Protein 2OVS (pdb70)

Structure (mmCIF, N/CA/C/O backbone):
data_2OVS
#
_entry.id   2OVS
#
_cell.length_a   43.835
_cell.length_b   66.092
_cell.length_c   83.577
_cell.angle_alpha   90.00
_cell.angle_beta   90.00
_cell.angle_gamma   90.00
#
_symmetry.space_group_name_H-M   'P 21 21 21'
#
loop_
_entity.id
_entity.type
_entity.pdbx_description
1 polymer L0044
2 non-polymer 'TETRAETHYLENE GLYCOL'
3 water water
#
loop_
_atom_site.group_PDB
_atom_site.id
_atom_site.type_symbol
_atom_site.label_atom_id
_atom_site.label_alt_id
_atom_site.label_comp_id
_atom_site.label_asym_id
_atom_site.label_entity_id
_atom_site.label_seq_id
_atom_site.pdbx_PDB_ins_code
_atom_site.Cartn_x
_atom_site.Cartn_y
_atom_site.Cartn_z
_atom_site.occupancy
_atom_site.B_iso_or_equiv
_atom_site.auth_seq_id
_atom_site.auth_comp_id
_atom_site.auth_asym_id
_atom_site.auth_atom_id
_atom_site.pdbx_PDB_model_num
ATOM 1 N N . GLY A 1 1 ? 17.883 38.636 11.540 1.00 37.03 -6 GLY A N 1
ATOM 2 C CA . GLY A 1 1 ? 16.927 37.492 11.407 1.00 37.09 -6 GLY A CA 1
ATOM 3 C C . GLY A 1 1 ? 17.289 36.227 12.162 1.00 35.91 -6 GLY A C 1
ATOM 4 O O . GLY A 1 1 ? 18.386 36.071 12.692 1.00 38.68 -6 GLY A O 1
ATOM 5 N N . LEU A 1 2 ? 16.346 35.305 12.236 1.00 32.26 -5 LEU A N 1
ATOM 6 C CA . LEU A 1 2 ? 16.601 34.037 12.919 1.00 31.48 -5 LEU A CA 1
ATOM 7 C C . LEU A 1 2 ? 17.051 33.027 11.865 1.00 30.09 -5 LEU A C 1
ATOM 8 O O . LEU A 1 2 ? 16.721 33.157 10.691 1.00 29.41 -5 LEU A O 1
ATOM 13 N N . VAL A 1 3 ? 17.825 32.039 12.279 1.00 31.29 -4 VAL A N 1
ATOM 14 C CA . VAL A 1 3 ? 18.293 31.018 11.351 1.00 31.29 -4 VAL A CA 1
ATOM 15 C C . VAL A 1 3 ? 18.414 29.723 12.122 1.00 31.07 -4 VAL A C 1
ATOM 16 O O . VAL A 1 3 ? 18.786 29.723 13.288 1.00 32.17 -4 VAL A O 1
ATOM 20 N N . PRO A 1 4 ? 18.122 28.594 11.469 1.00 30.18 -3 PRO A N 1
ATOM 21 C CA . PRO A 1 4 ? 18.219 27.305 12.168 1.00 31.24 -3 PRO A CA 1
ATOM 22 C C . PRO A 1 4 ? 19.646 27.110 12.667 1.00 33.24 -3 PRO A C 1
ATOM 23 O O . PRO A 1 4 ? 20.594 27.256 11.904 1.00 33.71 -3 PRO A O 1
ATOM 27 N N . ARG A 1 5 ? 19.798 26.819 13.953 1.00 38.82 -2 ARG A N 1
ATOM 28 C CA . ARG A 1 5 ? 21.114 26.576 14.549 1.00 41.69 -2 ARG A CA 1
ATOM 29 C C . ARG A 1 5 ? 20.901 25.631 15.719 1.00 42.21 -2 ARG A C 1
ATOM 30 O O . ARG A 1 5 ? 19.795 25.544 16.256 1.00 42.96 -2 ARG A O 1
ATOM 38 N N . GLY A 1 6 ? 21.956 24.920 16.105 1.00 38.05 -1 GLY A N 1
ATOM 39 C CA . GLY A 1 6 ? 21.856 24.013 17.228 1.00 38.46 -1 GLY A CA 1
ATOM 40 C C . GLY A 1 6 ? 21.710 24.776 18.542 1.00 39.31 -1 GLY A C 1
ATOM 41 O O . GLY A 1 6 ? 22.396 25.757 18.776 1.00 36.17 -1 GLY A O 1
ATOM 42 N N . SER A 1 7 ? 20.813 24.310 19.404 1.00 43.08 0 SER A N 1
ATOM 43 C CA . SER A 1 7 ? 20.573 24.956 20.691 1.00 47.53 0 SER A CA 1
ATOM 44 C C . SER A 1 7 ? 21.862 25.168 21.473 1.00 49.72 0 SER A C 1
ATOM 45 O O . SER A 1 7 ? 22.064 26.207 22.096 1.00 49.82 0 SER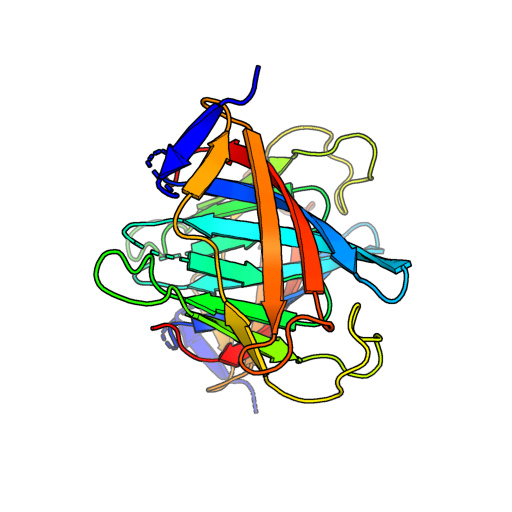 A O 1
ATOM 56 N N . ILE A 1 9 ? 24.488 26.125 20.704 1.00 64.27 2 ILE A N 1
ATOM 57 C CA . ILE A 1 9 ? 25.232 27.299 20.263 1.00 63.71 2 ILE A CA 1
ATOM 58 C C . ILE A 1 9 ? 24.815 28.550 21.050 1.00 62.08 2 ILE A C 1
ATOM 59 O O . ILE A 1 9 ? 25.447 29.602 20.929 1.00 62.57 2 ILE A O 1
ATOM 72 N N . LYS A 1 11 ? 24.439 31.376 23.772 1.00 45.49 4 LYS A N 1
ATOM 73 C CA . LYS A 1 11 ? 25.407 31.965 24.691 1.00 39.99 4 LYS A CA 1
ATOM 74 C C . LYS A 1 11 ? 24.952 31.606 26.097 1.00 37.68 4 LYS A C 1
ATOM 75 O O . LYS A 1 11 ? 23.756 31.405 26.336 1.00 36.49 4 LYS A O 1
ATOM 81 N N . ASP A 1 12 ? 25.904 31.527 27.022 1.00 34.41 5 ASP A N 1
ATOM 82 C CA . ASP A 1 12 ? 25.616 31.243 28.424 1.00 32.06 5 ASP A CA 1
ATOM 83 C C . ASP A 1 12 ? 24.991 32.502 29.047 1.00 30.02 5 ASP A C 1
ATOM 84 O O . ASP A 1 12 ? 25.344 33.614 28.684 1.00 28.29 5 ASP A O 1
ATOM 89 N N . GLY A 1 13 ? 24.101 32.340 30.013 1.00 26.79 6 GLY A N 1
ATOM 90 C CA . GLY A 1 13 ? 23.508 33.535 30.592 1.00 26.97 6 GLY A CA 1
ATOM 91 C C . GLY A 1 13 ? 22.069 33.377 31.043 1.00 24.41 6 GLY A C 1
ATOM 92 O O . GLY A 1 13 ? 21.559 32.266 31.148 1.00 22.49 6 GLY A O 1
ATOM 93 N N . ILE A 1 14 ? 21.417 34.500 31.327 1.00 25.95 7 ILE A N 1
ATOM 94 C CA . ILE A 1 14 ? 20.048 34.450 31.803 1.00 23.88 7 ILE A CA 1
ATOM 95 C C . ILE A 1 14 ? 19.179 34.964 30.675 1.00 22.91 7 ILE A C 1
ATOM 96 O O . ILE A 1 14 ? 19.531 35.936 29.998 1.00 22.84 7 ILE A O 1
ATOM 101 N N . TYR A 1 15 ? 18.059 34.281 30.456 1.00 19.14 8 TYR A N 1
ATOM 102 C CA . TYR A 1 15 ? 17.124 34.652 29.396 1.00 20.32 8 TYR A CA 1
ATOM 103 C C . TYR A 1 15 ? 15.737 34.835 29.976 1.00 18.54 8 TYR A C 1
ATOM 104 O O . TYR A 1 15 ? 15.386 34.220 30.977 1.00 18.39 8 TYR A O 1
ATOM 113 N N . SER A 1 16 ? 14.972 35.680 29.301 1.00 19.26 9 SER A N 1
ATOM 114 C CA . SER A 1 16 ? 13.591 35.981 29.622 1.00 22.82 9 SER A CA 1
ATOM 115 C C . SER A 1 16 ? 12.825 35.067 28.650 1.00 20.84 9 SER A C 1
ATOM 116 O O . SER A 1 16 ? 13.206 34.940 27.496 1.00 21.09 9 SER A O 1
ATOM 119 N N . ILE A 1 17 ? 11.737 34.455 29.088 1.00 21.65 10 ILE A N 1
ATOM 120 C CA . ILE A 1 17 ? 11.044 33.585 28.179 1.00 22.99 10 ILE A CA 1
ATOM 121 C C . ILE A 1 17 ? 9.533 33.805 28.193 1.00 22.61 10 ILE A C 1
ATOM 122 O O . ILE A 1 17 ? 8.965 34.158 29.216 1.00 20.42 10 ILE A O 1
ATOM 127 N N . ILE A 1 18 ? 8.915 33.651 27.026 1.00 23.11 11 ILE A N 1
ATOM 128 C CA . ILE A 1 18 ? 7.469 33.776 26.860 1.00 25.46 11 ILE A CA 1
ATOM 129 C C . ILE A 1 18 ? 6.999 32.537 26.078 1.00 24.43 11 ILE A C 1
ATOM 130 O O . ILE A 1 18 ? 7.635 32.140 25.111 1.00 22.04 11 ILE A O 1
ATOM 135 N N . PHE A 1 19 ? 5.883 31.936 26.472 1.00 25.00 12 PHE A N 1
ATOM 136 C CA . PHE A 1 19 ? 5.437 30.728 25.774 1.00 26.00 12 PHE A CA 1
ATOM 137 C C . PHE A 1 19 ? 3.916 30.590 25.706 1.00 27.56 12 PHE A C 1
ATOM 138 O O . PHE A 1 19 ? 3.211 31.127 26.539 1.00 28.60 12 PHE A O 1
ATOM 146 N N . ILE A 1 20 ? 3.427 29.871 24.700 1.00 30.57 13 ILE A N 1
ATOM 147 C CA . ILE A 1 20 ? 1.996 29.642 24.542 1.00 29.41 13 ILE A CA 1
ATOM 148 C C . ILE A 1 20 ? 1.776 28.172 24.184 1.00 31.04 13 ILE A C 1
ATOM 149 O O . ILE A 1 20 ? 2.528 27.589 23.387 1.00 29.70 13 ILE A O 1
ATOM 154 N N . SER A 1 21 ? 0.746 27.574 24.785 1.00 26.54 14 SER A N 1
ATOM 155 C CA . SER A 1 21 ? 0.458 26.156 24.582 1.00 29.11 14 SER A CA 1
ATOM 156 C C . SER A 1 21 ? -0.592 25.875 23.516 1.00 29.71 14 SER A C 1
ATOM 157 O O . SER A 1 21 ? -1.232 26.789 23.000 1.00 27.97 14 SER A O 1
ATOM 160 N N . ASN A 1 22 ? -0.771 24.596 23.209 1.00 42.37 15 ASN A N 1
ATOM 161 C CA . ASN A 1 22 ? -1.787 24.177 22.249 1.00 46.86 15 ASN A CA 1
ATOM 162 C C . ASN A 1 22 ? -3.160 24.549 22.838 1.00 48.14 15 ASN A C 1
ATOM 163 O O . ASN A 1 22 ? -4.113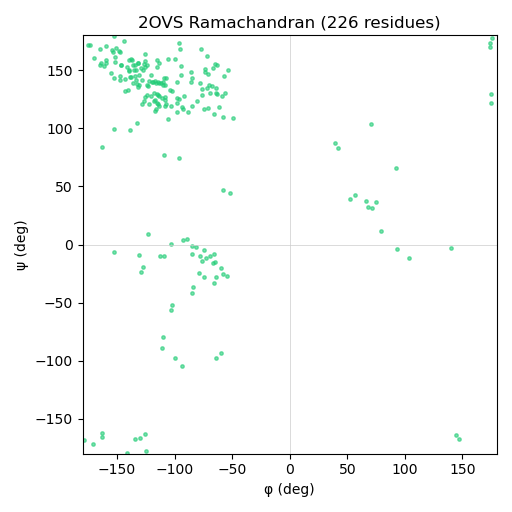 24.775 22.103 1.00 49.65 15 ASN A O 1
ATOM 168 N N . GLU A 1 23 ? -3.249 24.599 24.169 1.00 41.60 16 GLU A N 1
ATOM 169 C CA . GLU A 1 23 ? -4.492 24.971 24.851 1.00 43.49 16 GLU A CA 1
ATOM 170 C C . GLU A 1 23 ? -4.720 26.482 24.730 1.00 42.87 16 GLU A C 1
ATOM 171 O O . GLU A 1 23 ? -5.744 27.003 25.159 1.00 42.21 16 GLU A O 1
ATOM 177 N N . ASP A 1 24 ? -3.751 27.179 24.142 1.00 45.13 17 ASP A N 1
ATOM 178 C CA . ASP A 1 24 ? -3.839 28.626 23.932 1.00 45.80 17 ASP A CA 1
ATOM 179 C C . ASP A 1 24 ? -3.707 29.438 25.216 1.00 44.77 17 ASP A C 1
ATOM 180 O O . ASP A 1 24 ? -4.304 30.506 25.359 1.00 45.29 17 ASP A O 1
ATOM 185 N N . SER A 1 25 ? -2.929 28.913 26.156 1.00 42.19 18 SER A N 1
ATOM 186 C CA . SER A 1 25 ? -2.675 29.592 27.423 1.00 41.16 18 SER A CA 1
ATOM 187 C C . SER A 1 25 ? -1.236 30.074 27.347 1.00 39.18 18 SER A C 1
ATOM 188 O O . SER A 1 25 ? -0.380 29.379 26.798 1.00 36.38 18 SER A O 1
ATOM 191 N N . CYS A 1 26 ? -0.966 31.251 27.900 1.00 41.09 19 CYS A N 1
ATOM 192 C CA . CYS A 1 26 ? 0.387 31.792 27.856 1.00 40.23 19 CYS A CA 1
ATOM 193 C C . CYS A 1 26 ? 1.020 31.913 29.228 1.00 37.34 19 CYS A C 1
ATOM 194 O O . CYS A 1 26 ? 0.334 31.947 30.254 1.00 37.87 19 CYS A O 1
ATOM 197 N N . GLY A 1 27 ? 2.344 31.977 29.231 1.00 31.00 20 GLY A N 1
ATOM 198 C CA . GLY A 1 27 ? 3.079 32.123 30.470 1.00 27.75 20 GLY A CA 1
ATOM 199 C C . GLY A 1 27 ? 4.409 32.799 30.162 1.00 25.87 20 GLY A C 1
ATOM 200 O O . GLY A 1 27 ? 4.806 32.933 28.981 1.00 22.51 20 GLY A O 1
ATOM 201 N N . GLU A 1 28 ? 5.066 33.272 31.211 1.00 24.20 21 GLU A N 1
ATOM 202 C CA . GLU A 1 28 ? 6.375 33.884 31.043 1.00 26.88 21 GLU A CA 1
ATOM 203 C C . GLU A 1 28 ? 7.280 33.360 32.138 1.00 25.54 21 GLU A C 1
ATOM 204 O O . GLU A 1 28 ? 6.812 32.938 33.199 1.00 26.51 21 GLU A O 1
ATOM 210 N N . GLY A 1 29 ? 8.579 33.369 31.881 1.00 26.45 22 GLY A N 1
ATOM 211 C CA . GLY A 1 29 ? 9.491 32.892 32.895 1.00 23.58 22 GLY A CA 1
ATOM 212 C C . GLY A 1 29 ? 10.909 33.347 32.609 1.00 23.00 22 GLY A C 1
ATOM 213 O O . GLY A 1 29 ? 11.167 34.256 31.814 1.00 20.29 22 GLY A O 1
ATOM 214 N N . ILE A 1 30 ? 11.829 32.656 33.263 1.00 23.11 23 ILE A N 1
ATOM 215 C CA . ILE A 1 30 ? 13.251 32.912 33.152 1.00 25.82 23 ILE A CA 1
ATOM 216 C C . ILE A 1 30 ? 13.949 31.587 32.846 1.00 23.96 23 ILE A C 1
ATOM 217 O O . ILE A 1 30 ? 13.472 30.517 33.224 1.00 24.88 23 ILE A O 1
ATOM 222 N N . LEU A 1 31 ? 15.077 31.674 32.170 1.00 19.68 24 LEU A N 1
ATOM 223 C CA . LEU A 1 31 ? 15.834 30.505 31.797 1.00 22.44 24 LEU A CA 1
ATOM 224 C C . LEU A 1 31 ? 17.312 30.807 31.961 1.00 25.17 24 LEU A C 1
ATOM 225 O O . LEU A 1 31 ? 17.790 31.863 31.519 1.00 23.41 24 LEU A O 1
ATOM 230 N N . ILE A 1 32 ? 18.030 29.885 32.595 1.00 28.79 25 ILE A N 1
ATOM 231 C CA . ILE A 1 32 ? 19.453 30.062 32.787 1.00 30.55 25 ILE A CA 1
ATOM 232 C C . ILE A 1 32 ? 20.249 28.973 32.071 1.00 30.16 25 ILE A C 1
ATOM 233 O O . ILE A 1 32 ? 20.013 27.795 32.275 1.00 31.36 25 ILE A O 1
ATOM 238 N N . LYS A 1 33 ? 21.173 29.365 31.203 1.00 29.39 26 LYS A N 1
ATOM 239 C CA . LYS A 1 33 ? 22.014 28.364 30.554 1.00 29.64 26 LYS A CA 1
ATOM 240 C C . LYS A 1 33 ? 23.441 28.506 31.070 1.00 31.54 26 LYS A C 1
ATOM 241 O O . LYS A 1 33 ? 23.997 29.604 31.009 1.00 31.76 26 LYS A O 1
ATOM 247 N N . ASN A 1 34 ? 24.034 27.418 31.572 1.00 36.18 27 ASN A N 1
ATOM 248 C CA . ASN A 1 34 ? 25.427 27.489 32.050 1.00 40.15 27 ASN A CA 1
ATOM 249 C C . ASN A 1 34 ? 26.346 26.710 31.103 1.00 43.04 27 ASN A C 1
ATOM 250 O O . ASN A 1 34 ? 27.035 27.290 30.269 1.00 45.33 27 ASN A O 1
ATOM 255 N N . GLY A 1 35 ? 26.385 25.397 31.221 1.00 42.58 28 GLY A N 1
ATOM 256 C CA . GLY A 1 35 ? 27.214 24.668 30.270 1.00 45.47 28 GLY A CA 1
ATOM 257 C C . GLY A 1 35 ? 26.210 24.176 29.254 1.00 46.16 28 GLY A C 1
ATOM 258 O O . GLY A 1 35 ? 25.790 24.914 28.360 1.00 46.68 28 GLY A O 1
ATOM 259 N N . ASN A 1 36 ? 25.809 22.925 29.421 1.00 43.17 29 ASN A N 1
ATOM 260 C CA . ASN A 1 36 ? 24.791 22.314 28.588 1.00 45.57 29 ASN A CA 1
ATOM 261 C C . ASN A 1 36 ? 23.630 22.203 29.556 1.00 45.06 29 ASN A C 1
ATOM 262 O O . ASN A 1 36 ? 22.605 21.592 29.269 1.00 44.74 29 ASN A O 1
ATOM 275 N N . ILE A 1 38 ? 20.515 23.481 31.737 1.00 39.02 31 ILE A N 1
ATOM 276 C CA . ILE A 1 38 ? 19.423 24.428 31.628 1.00 38.13 31 ILE A CA 1
ATOM 277 C C . ILE A 1 38 ? 18.476 24.337 32.827 1.00 36.13 31 ILE A C 1
ATOM 278 O O . ILE A 1 38 ? 17.923 23.284 33.139 1.00 35.31 31 ILE A O 1
ATOM 283 N N . THR A 1 39 ? 18.331 25.460 33.522 1.00 33.77 32 THR A N 1
ATOM 284 C CA . THR A 1 39 ? 17.457 25.532 34.684 1.00 31.99 32 THR A CA 1
ATOM 285 C C . THR A 1 39 ? 16.580 26.751 34.517 1.00 30.29 32 THR A C 1
ATOM 286 O O . THR A 1 39 ? 17.021 27.749 33.978 1.00 33.22 32 THR A O 1
ATOM 290 N N . GLY A 1 40 ? 15.340 26.689 34.983 1.00 32.69 33 GLY A N 1
ATOM 291 C CA . GLY A 1 40 ? 14.495 27.858 34.868 1.00 29.74 33 GLY A CA 1
ATOM 292 C C . GLY A 1 40 ? 13.195 27.720 35.620 1.00 27.85 33 GLY A C 1
ATOM 293 O O . GLY A 1 40 ? 13.018 26.790 36.378 1.00 26.69 33 GLY A O 1
ATOM 294 N N . GLY A 1 41 ? 12.293 28.678 35.425 1.00 26.03 34 GLY A N 1
ATOM 295 C CA . GLY A 1 41 ? 11.011 28.590 36.074 1.00 26.25 34 GLY A CA 1
ATOM 296 C C . GLY A 1 41 ? 10.125 29.793 35.888 1.00 26.65 34 GLY A C 1
ATOM 297 O O . GLY A 1 41 ? 10.556 30.825 35.373 1.00 26.03 34 GLY A O 1
ATOM 298 N N . ASP A 1 42 ? 8.873 29.646 36.301 1.00 26.29 35 ASP A N 1
ATOM 299 C CA . ASP A 1 42 ? 7.910 30.730 36.251 1.00 26.84 35 ASP A CA 1
ATOM 300 C C . ASP A 1 42 ? 7.196 30.732 37.610 1.00 28.66 35 ASP A C 1
ATOM 301 O O . ASP A 1 42 ? 7.653 30.067 38.547 1.00 27.70 35 ASP A O 1
ATOM 306 N N . ILE A 1 43 ? 6.094 31.463 37.754 1.00 30.40 36 ILE A N 1
ATOM 307 C CA . ILE A 1 43 ? 5.440 31.481 39.063 1.00 33.02 36 ILE A CA 1
ATOM 308 C C . ILE A 1 43 ? 4.846 30.135 39.518 1.00 32.32 36 ILE A C 1
ATOM 309 O O . ILE A 1 43 ? 4.436 30.005 40.673 1.00 31.68 36 ILE A O 1
ATOM 314 N N . ALA A 1 44 ? 4.819 29.123 38.651 1.00 34.82 37 ALA A N 1
ATOM 315 C CA . ALA A 1 44 ? 4.230 27.843 39.079 1.00 33.38 37 ALA A CA 1
ATOM 316 C C . ALA A 1 44 ? 5.061 26.582 38.859 1.00 33.04 37 ALA A C 1
ATOM 317 O O . ALA A 1 44 ? 4.861 25.575 39.543 1.00 32.93 37 ALA A O 1
ATOM 319 N N . SER A 1 45 ? 5.988 26.619 37.908 1.00 31.66 38 SER A N 1
ATOM 320 C CA . SER A 1 45 ? 6.814 25.452 37.642 1.00 31.32 38 SER A CA 1
ATOM 321 C C . SER A 1 45 ? 8.254 25.855 37.434 1.00 31.82 38 SER A C 1
ATOM 322 O O . SER A 1 45 ? 8.552 27.010 37.122 1.00 30.77 38 SER A O 1
ATOM 325 N N . VAL A 1 46 ? 9.144 24.891 37.621 1.00 28.77 39 VAL A N 1
ATOM 326 C CA . VAL A 1 46 ? 10.553 25.091 37.386 1.00 28.60 39 VAL A CA 1
ATOM 327 C C . VAL A 1 46 ? 10.923 24.019 36.383 1.00 28.20 39 VAL A C 1
ATOM 328 O O . VAL A 1 46 ? 10.235 22.991 36.282 1.00 27.56 39 VAL A O 1
ATOM 332 N N . TYR A 1 47 ? 11.974 24.263 35.610 1.00 31.55 40 TYR A N 1
ATOM 333 C CA . TYR A 1 47 ? 12.389 23.312 34.592 1.00 31.98 40 TYR A CA 1
ATOM 334 C C . TYR A 1 47 ? 13.874 23.093 34.650 1.00 33.24 40 TYR A C 1
ATOM 335 O O . TYR A 1 47 ? 14.623 23.999 35.002 1.00 34.02 40 TYR A O 1
ATOM 344 N N . GLN A 1 48 ? 14.295 21.892 34.268 1.00 29.53 41 GLN A N 1
ATOM 345 C CA . GLN A 1 48 ? 15.709 21.543 34.248 1.00 32.75 41 GLN A CA 1
ATOM 346 C C . GLN A 1 48 ? 15.994 20.483 33.212 1.00 32.49 41 GLN A C 1
ATOM 347 O O . GLN A 1 48 ? 15.197 19.568 33.042 1.00 34.43 41 GLN A O 1
ATOM 353 N N . GLY A 1 49 ? 17.148 20.593 32.564 1.00 37.72 42 GLY A N 1
ATOM 354 C CA . GLY A 1 49 ? 17.539 19.622 31.559 1.00 39.15 42 GLY A CA 1
ATOM 355 C C . GLY A 1 49 ? 18.951 19.876 31.078 1.00 40.99 42 GLY A C 1
ATOM 356 O O . GLY A 1 49 ? 19.559 20.891 31.432 1.00 41.14 42 GLY A O 1
ATOM 357 N N . VAL A 1 50 ? 19.487 18.959 30.276 1.00 40.03 43 VAL A N 1
ATOM 358 C CA . VAL A 1 50 ? 20.839 19.123 29.758 1.00 41.86 43 VAL A CA 1
ATOM 359 C C . VAL A 1 50 ? 20.859 19.032 28.254 1.00 44.78 43 VAL A C 1
ATOM 360 O O . VAL A 1 50 ? 20.338 18.075 27.675 1.00 44.40 43 VAL A O 1
ATOM 364 N N . LEU A 1 51 ? 21.444 20.047 27.624 1.00 52.80 44 LEU A N 1
ATOM 365 C CA . LEU A 1 51 ? 21.556 20.085 26.177 1.00 57.52 44 LEU A CA 1
ATOM 366 C C . LEU A 1 51 ? 22.116 18.742 25.717 1.00 60.87 44 LEU A C 1
ATOM 367 O O . LEU A 1 51 ? 23.286 18.430 25.937 1.00 61.34 44 LEU A O 1
ATOM 372 N N . SER A 1 52 ? 21.246 17.957 25.086 1.00 70.99 45 SER A N 1
ATOM 373 C CA . SER A 1 52 ? 21.596 16.630 24.615 1.00 74.52 45 SER A CA 1
ATOM 374 C C . SER A 1 52 ? 22.721 16.475 23.616 1.00 76.83 45 SER A C 1
ATOM 375 O O . SER A 1 52 ? 23.885 16.378 24.002 1.00 77.36 45 SER A O 1
ATOM 376 N N . GLU A 1 53 ? 22.369 16.453 22.333 1.00 78.66 46 GLU A N 1
ATOM 377 C CA . GLU A 1 53 ? 23.344 16.257 21.265 1.00 81.12 46 GLU A CA 1
ATOM 378 C C . GLU A 1 53 ? 23.763 14.792 21.389 1.00 81.68 46 GLU A C 1
ATOM 379 O O . GLU A 1 53 ? 24.533 14.427 22.282 1.00 81.86 46 GLU A O 1
ATOM 385 N N . ASP A 1 54 ? 23.245 13.952 20.499 1.00 88.29 47 ASP A N 1
ATOM 386 C CA . ASP A 1 54 ? 23.551 12.536 20.573 1.00 88.27 47 ASP A CA 1
ATOM 387 C C . ASP A 1 54 ? 22.451 11.879 21.390 1.00 88.20 47 ASP A C 1
ATOM 388 O O . ASP A 1 54 ? 22.421 10.657 21.567 1.00 88.46 47 ASP A O 1
ATOM 389 N N . GLU A 1 55 ? 21.546 12.716 21.895 1.00 67.38 48 GLU A N 1
ATOM 390 C CA . GLU A 1 55 ? 20.407 12.274 22.690 1.00 65.85 48 GLU A CA 1
ATOM 391 C C . GLU A 1 55 ? 19.245 13.250 22.529 1.00 64.50 48 GLU A C 1
ATOM 392 O O . GLU A 1 55 ? 19.424 14.394 22.105 1.00 64.76 48 GLU A O 1
ATOM 398 N N . ASP A 1 56 ? 18.053 12.785 22.881 1.00 62.97 49 ASP A N 1
ATOM 399 C CA . ASP A 1 56 ? 16.860 13.610 22.836 1.00 60.86 49 ASP A CA 1
ATOM 400 C C . ASP A 1 56 ? 16.976 14.558 24.031 1.00 57.90 49 ASP A C 1
ATOM 401 O O . ASP A 1 56 ? 17.002 14.106 25.177 1.00 57.88 49 ASP A O 1
ATOM 406 N N . ILE A 1 57 ? 17.061 15.861 23.773 1.00 55.00 50 ILE A N 1
ATOM 407 C CA . ILE A 1 57 ? 17.158 16.837 24.858 1.00 50.11 50 ILE A CA 1
ATOM 408 C C . ILE A 1 57 ? 15.856 16.800 25.641 1.00 46.89 50 ILE A C 1
ATOM 409 O O . ILE A 1 57 ? 14.803 17.183 25.131 1.00 46.48 50 ILE A O 1
ATOM 414 N N . ILE A 1 58 ? 15.934 16.323 26.879 1.00 42.81 51 ILE A N 1
ATOM 415 C CA . ILE A 1 58 ? 14.762 16.212 27.743 1.00 39.42 51 ILE A CA 1
ATOM 416 C C . ILE A 1 58 ? 14.749 17.316 28.800 1.00 37.41 51 ILE A C 1
ATOM 417 O O . ILE A 1 58 ? 15.752 17.571 29.452 1.00 37.65 51 ILE A O 1
ATOM 422 N N . LEU A 1 59 ? 13.601 17.959 28.968 1.00 35.99 52 LEU A N 1
ATOM 423 C CA . LEU A 1 59 ? 13.467 19.045 29.942 1.00 34.93 52 LEU A CA 1
ATOM 424 C C . LEU A 1 59 ? 12.455 18.574 30.955 1.00 33.10 52 LEU A C 1
ATOM 425 O O . LEU A 1 59 ? 11.283 18.363 30.627 1.00 31.70 52 LEU A O 1
ATOM 430 N N . HIS A 1 60 ? 12.904 18.399 32.188 1.00 36.58 53 HIS A N 1
ATOM 431 C CA . HIS A 1 60 ? 12.016 17.934 33.238 1.00 38.44 53 HIS A CA 1
ATOM 432 C C . HIS A 1 60 ? 11.283 19.120 33.820 1.00 37.36 53 HIS A C 1
ATOM 433 O O . HIS A 1 60 ? 11.896 20.059 34.341 1.00 38.22 53 HIS A O 1
ATOM 440 N N . VAL A 1 61 ? 9.966 19.092 33.713 1.00 34.20 54 VAL A N 1
ATOM 441 C CA . VAL A 1 61 ? 9.161 20.178 34.231 1.00 32.94 54 VAL A CA 1
ATOM 442 C C . VAL A 1 61 ? 8.537 19.771 35.562 1.00 35.14 54 VAL A C 1
ATOM 443 O O . VAL A 1 61 ? 7.977 18.668 35.698 1.00 33.71 54 VAL A O 1
ATOM 447 N N . HIS A 1 62 ? 8.647 20.654 36.551 1.00 36.22 55 HIS A N 1
ATOM 448 C CA . HIS A 1 62 ? 8.082 20.376 37.861 1.00 38.73 55 HIS A CA 1
ATOM 449 C C . HIS A 1 62 ? 7.199 21.502 38.367 1.00 38.14 55 HIS A C 1
ATOM 450 O O . HIS A 1 62 ? 7.628 22.640 38.502 1.00 37.80 55 HIS A O 1
ATOM 457 N N . ARG A 1 63 ? 5.950 21.162 38.627 1.00 38.50 56 ARG A N 1
ATOM 458 C CA . ARG A 1 63 ? 4.966 22.093 39.142 1.00 38.58 56 ARG A CA 1
ATOM 459 C C . ARG A 1 63 ? 5.204 22.289 40.640 1.00 38.75 56 ARG A C 1
ATOM 460 O O . ARG A 1 63 ? 5.480 21.327 41.352 1.00 38.70 56 ARG A O 1
ATOM 468 N N . TYR A 1 64 ? 5.096 23.519 41.127 1.00 36.35 57 TYR A N 1
ATOM 469 C CA . TYR A 1 64 ? 5.292 23.740 42.554 1.00 36.03 57 TYR A CA 1
ATOM 470 C C . TYR A 1 64 ? 4.178 24.578 43.163 1.00 36.27 57 TYR A C 1
ATOM 471 O O . TYR A 1 64 ? 4.094 24.708 44.375 1.00 38.29 57 TYR A O 1
ATOM 480 N N . ASN A 1 65 ? 3.311 25.144 42.332 1.00 39.01 58 ASN A N 1
ATOM 481 C CA . ASN A 1 65 ? 2.182 25.930 42.846 1.00 42.64 58 ASN A CA 1
ATOM 482 C C . ASN A 1 65 ? 0.946 25.579 42.020 1.00 44.27 58 ASN A C 1
ATOM 483 O O . ASN A 1 65 ? 0.761 26.104 40.923 1.00 43.36 58 ASN A O 1
ATOM 488 N N . TYR A 1 66 ? 0.106 24.688 42.554 1.00 56.33 59 TYR A N 1
ATOM 489 C CA . TYR A 1 66 ? -1.098 24.247 41.855 1.00 57.20 59 TYR A CA 1
ATOM 490 C C . TYR A 1 66 ? -2.297 25.176 41.947 1.00 58.07 59 TYR A C 1
ATOM 491 O O . TYR A 1 66 ? -3.344 24.898 41.356 1.00 58.43 59 TYR A O 1
ATOM 500 N N . GLU A 1 67 ? -2.150 26.271 42.688 1.00 44.12 60 GLU A N 1
ATOM 501 C CA . GLU A 1 67 ? -3.216 27.245 42.810 1.00 45.22 60 GLU A CA 1
ATOM 502 C C . GLU A 1 67 ? -3.159 28.046 41.517 1.00 45.42 60 GLU A C 1
ATOM 503 O O . GLU A 1 67 ? -4.047 28.849 41.214 1.00 45.75 60 GLU A O 1
ATOM 509 N N . ILE A 1 68 ? -2.089 27.815 40.761 1.00 47.46 61 ILE A N 1
ATOM 510 C CA . ILE A 1 68 ? -1.882 28.472 39.478 1.00 46.43 61 ILE A CA 1
ATOM 511 C C . ILE A 1 68 ? -1.949 27.389 38.411 1.00 45.29 61 ILE A C 1
ATOM 512 O O . ILE A 1 68 ? -1.268 26.373 38.507 1.00 45.31 61 ILE A O 1
ATOM 517 N N . PRO A 1 69 ? -2.772 27.590 37.376 1.00 40.38 62 PRO A N 1
ATOM 518 C CA . PRO A 1 69 ? -2.880 26.574 36.324 1.00 41.09 62 PRO A CA 1
ATOM 519 C C . PRO A 1 69 ? -1.619 26.326 35.489 1.00 41.13 62 PRO A C 1
ATOM 520 O O . PRO A 1 69 ? -0.739 27.180 35.375 1.00 40.85 62 PRO A O 1
ATOM 524 N N . SER A 1 70 ? -1.528 25.129 34.928 1.00 51.67 63 SER A N 1
ATOM 525 C CA . SER A 1 70 ? -0.414 24.798 34.058 1.00 51.80 63 SER A CA 1
ATOM 526 C C . SER A 1 70 ? -0.828 25.299 32.678 1.00 51.30 63 SER A C 1
ATOM 527 O O . SER A 1 70 ? -1.994 25.179 32.288 1.00 52.48 63 SER A O 1
ATOM 530 N N . VAL A 1 71 ? 0.114 25.882 31.951 1.00 39.69 64 VAL A N 1
ATOM 531 C CA . VAL A 1 71 ? -0.166 26.362 30.608 1.00 38.18 64 VAL A CA 1
ATOM 532 C C . VAL A 1 71 ? -0.660 25.165 29.764 1.00 39.14 64 VAL A C 1
ATOM 533 O O . VAL A 1 71 ? -1.414 25.337 28.799 1.00 38.28 64 VAL A O 1
ATOM 537 N N . LEU A 1 72 ? -0.255 23.954 30.157 1.00 45.57 65 LEU A N 1
ATOM 538 C CA . LEU A 1 72 ? -0.657 22.718 29.472 1.00 48.02 65 LEU A CA 1
ATOM 539 C C . LEU A 1 72 ? -1.742 21.909 30.195 1.00 50.50 65 LEU A C 1
ATOM 540 O O . LEU A 1 72 ? -2.120 20.833 29.724 1.00 51.11 65 LEU A O 1
ATOM 545 N N . ASN A 1 73 ? -2.216 22.399 31.339 1.00 52.64 66 ASN A N 1
ATOM 546 C CA . ASN A 1 73 ? -3.259 21.706 32.101 1.00 55.43 66 ASN A CA 1
ATOM 547 C C . ASN A 1 73 ? -2.943 20.237 32.400 1.00 56.16 66 ASN A C 1
ATOM 548 O O . ASN A 1 73 ? -3.838 19.393 32.353 1.00 56.53 66 ASN A O 1
ATOM 553 N N . ILE A 1 74 ? -1.692 19.924 32.718 1.00 66.42 67 ILE A N 1
ATOM 554 C CA . ILE A 1 74 ? -1.336 18.536 32.990 1.00 67.71 67 ILE A CA 1
ATOM 555 C C . ILE A 1 74 ? -1.587 18.057 34.432 1.00 69.25 67 ILE A C 1
ATOM 556 O O . ILE A 1 74 ? -2.081 16.941 34.638 1.00 71.60 67 ILE A O 1
ATOM 561 N N . GLU A 1 75 ? -1.261 18.888 35.419 1.00 62.86 68 GLU A N 1
ATOM 562 C CA . GLU A 1 75 ? -1.481 18.555 36.833 1.00 61.79 68 GLU A CA 1
ATOM 563 C C . GLU A 1 75 ? -0.526 17.539 37.468 1.00 60.13 68 GLU A C 1
ATOM 564 O O . GLU A 1 75 ? -0.933 16.721 38.298 1.00 61.58 68 GLU A O 1
ATOM 570 N N . GLN A 1 76 ? 0.744 17.599 37.081 1.00 49.01 69 GLN A N 1
ATOM 571 C CA . GLN A 1 76 ? 1.780 16.718 37.624 1.00 46.23 69 GLN A CA 1
ATOM 572 C C . GLN A 1 76 ? 3.091 16.978 36.886 1.00 44.30 69 GLN A C 1
ATOM 573 O O . GLN A 1 76 ? 3.120 17.796 35.971 1.00 43.15 69 GLN A O 1
ATOM 579 N N . ASP A 1 77 ? 4.164 16.291 37.283 1.00 43.09 70 ASP A N 1
ATOM 580 C CA . ASP A 1 77 ? 5.482 16.459 36.659 1.00 43.19 70 ASP A CA 1
ATOM 581 C C . ASP A 1 77 ? 5.628 15.779 35.291 1.00 43.63 70 ASP A C 1
ATOM 582 O O . ASP A 1 77 ? 5.272 14.612 35.126 1.00 44.32 70 ASP A O 1
ATOM 587 N N . TYR A 1 78 ? 6.180 16.496 34.318 1.00 41.27 71 TYR A N 1
ATOM 588 C CA . TYR A 1 78 ? 6.340 15.911 32.992 1.00 40.49 71 TYR A CA 1
ATOM 589 C C . TYR A 1 78 ? 7.624 16.266 32.279 1.00 39.38 71 TYR A C 1
ATOM 590 O O . TYR A 1 78 ? 8.471 17.004 32.785 1.00 39.24 71 TYR A O 1
ATOM 599 N N . GLN A 1 79 ? 7.753 15.732 31.072 1.00 38.47 72 GLN A N 1
ATOM 600 C CA . GLN A 1 79 ? 8.939 15.977 30.270 1.00 38.31 72 GLN A CA 1
ATOM 601 C C . GLN A 1 79 ? 8.600 16.585 28.929 1.00 36.29 72 GLN A C 1
ATOM 602 O O . GLN A 1 79 ? 7.637 16.180 28.262 1.00 34.64 72 GLN A O 1
ATOM 608 N N . LEU A 1 80 ? 9.386 17.587 28.556 1.00 37.21 73 LEU A N 1
ATOM 609 C CA . LEU A 1 80 ? 9.234 18.250 27.268 1.00 35.79 73 LEU A CA 1
ATOM 610 C C . LEU A 1 80 ? 10.453 17.880 26.464 1.00 35.98 73 LEU A C 1
ATOM 611 O O . LEU A 1 80 ? 11.563 17.853 26.988 1.00 35.18 73 LEU A O 1
ATOM 616 N N . VAL A 1 81 ? 10.244 17.598 25.185 1.00 36.79 74 VAL A N 1
ATOM 617 C CA . VAL A 1 81 ? 11.338 17.251 24.294 1.00 37.64 74 VAL A CA 1
ATOM 618 C C . VAL A 1 81 ? 11.784 18.533 23.614 1.00 38.32 74 VAL A C 1
ATOM 619 O O . VAL A 1 81 ? 11.003 19.157 22.902 1.00 39.59 74 VAL A O 1
ATOM 623 N N . ILE A 1 82 ? 13.035 18.921 23.835 1.00 44.59 75 ILE A N 1
ATOM 624 C CA . ILE A 1 82 ? 13.562 20.137 23.229 1.00 45.47 75 ILE A CA 1
ATOM 625 C C . ILE A 1 82 ? 14.229 19.813 21.894 1.00 46.58 75 ILE A C 1
ATOM 626 O O . ILE A 1 82 ? 15.105 18.949 21.818 1.00 47.14 75 ILE A O 1
ATOM 631 N N . PRO A 1 83 ? 13.831 20.526 20.825 1.00 35.67 76 PRO A N 1
ATOM 632 C CA . PRO A 1 83 ? 14.374 20.329 19.476 1.00 36.27 76 PRO A CA 1
ATOM 633 C C . PRO A 1 83 ? 15.895 20.411 19.451 1.00 36.13 76 PRO A C 1
ATOM 634 O O . PRO A 1 83 ? 16.485 21.135 20.231 1.00 33.87 76 PRO A O 1
ATOM 638 N N . LYS A 1 84 ? 16.520 19.688 18.532 1.00 43.73 77 LYS A N 1
ATOM 639 C CA . LYS A 1 84 ? 17.971 19.722 18.411 1.00 45.75 77 LYS A CA 1
ATOM 640 C C . LYS A 1 84 ? 18.374 21.042 17.753 1.00 44.85 77 LYS A C 1
ATOM 641 O O . LYS A 1 84 ? 19.478 21.544 17.958 1.00 43.54 77 LYS A O 1
ATOM 647 N N . LYS A 1 85 ? 17.476 21.592 16.944 1.00 41.92 78 LYS A N 1
ATOM 648 C CA . LYS A 1 85 ? 17.751 22.858 16.290 1.00 42.41 78 LYS A CA 1
ATOM 649 C C . LYS A 1 85 ? 16.633 23.872 16.498 1.00 42.09 78 LYS A C 1
ATOM 650 O O . LYS A 1 85 ? 15.439 23.552 16.498 1.00 41.53 78 LYS A O 1
ATOM 656 N N . VAL A 1 86 ? 17.062 25.107 16.679 1.00 40.25 79 VAL A N 1
ATOM 657 C CA . VAL A 1 86 ? 16.183 26.227 16.951 1.00 38.96 79 VAL A CA 1
ATOM 658 C C . VAL A 1 86 ? 16.417 27.348 15.937 1.00 35.64 79 VAL A C 1
ATOM 659 O O . VAL A 1 86 ? 17.426 27.371 15.232 1.00 36.07 79 VAL A O 1
ATOM 663 N N . LEU A 1 87 ? 15.462 28.262 15.869 1.00 32.07 80 LEU A N 1
ATOM 664 C CA . LEU A 1 87 ? 15.544 29.417 14.986 1.00 29.29 80 LEU A CA 1
ATOM 665 C C . LEU A 1 87 ? 16.172 30.463 15.897 1.00 29.43 80 LEU A C 1
ATOM 666 O O . LEU A 1 87 ? 15.586 30.842 16.908 1.00 28.42 80 LEU A O 1
ATOM 671 N N . SER A 1 88 ? 17.369 30.931 15.563 1.00 28.30 81 SER A N 1
ATOM 672 C CA . SER A 1 88 ? 18.002 31.879 16.463 1.00 28.43 81 SER A CA 1
ATOM 673 C C . SER A 1 88 ? 18.909 32.931 15.857 1.00 29.85 81 SER A C 1
ATOM 674 O O . SER A 1 88 ? 19.290 32.848 14.672 1.00 25.24 81 SER A O 1
ATOM 677 N N . ASN A 1 89 ? 19.200 33.908 16.727 1.00 30.66 82 ASN A N 1
ATOM 678 C CA . ASN A 1 89 ? 20.044 35.115 16.539 1.00 35.52 82 ASN A CA 1
ATOM 679 C C . ASN A 1 89 ? 21.076 35.027 17.655 1.00 33.75 82 ASN A C 1
ATOM 680 O O . ASN A 1 89 ? 21.036 34.119 18.480 1.00 31.82 82 ASN A O 1
ATOM 685 N N . ASP A 1 90 ? 21.940 36.035 17.731 1.00 38.33 83 ASP A N 1
ATOM 686 C CA . ASP A 1 90 ? 22.915 36.074 18.808 1.00 39.34 83 ASP A CA 1
ATOM 687 C C . ASP A 1 90 ? 22.150 36.258 20.134 1.00 37.13 83 ASP A C 1
ATOM 688 O O . ASP A 1 90 ? 22.543 35.723 21.156 1.00 38.26 83 ASP A O 1
ATOM 693 N N . ASN A 1 91 ? 21.037 36.979 20.118 1.00 29.01 84 ASN A N 1
ATOM 694 C CA . ASN A 1 91 ? 20.311 37.206 21.369 1.00 29.47 84 ASN A CA 1
ATOM 695 C C . ASN A 1 91 ? 18.837 36.784 21.443 1.00 28.62 84 ASN A C 1
ATOM 696 O O . ASN A 1 91 ? 18.158 37.097 22.428 1.00 25.40 84 ASN A O 1
ATOM 701 N N . ASN A 1 92 ? 18.346 36.072 20.438 1.00 28.56 85 ASN A N 1
ATOM 702 C CA . ASN A 1 92 ? 16.939 35.695 20.397 1.00 29.40 85 ASN A CA 1
ATOM 703 C C . ASN A 1 92 ? 16.762 34.296 19.859 1.00 29.26 85 ASN A C 1
ATOM 704 O O . ASN A 1 92 ? 17.585 33.823 19.079 1.00 28.76 85 ASN A O 1
ATOM 709 N N . LEU A 1 93 ? 15.683 33.626 20.266 1.00 25.94 86 LEU A N 1
ATOM 710 C CA . LEU A 1 93 ? 15.436 32.308 19.724 1.00 23.78 86 LEU A CA 1
ATOM 711 C C . LEU A 1 93 ? 14.010 31.830 19.977 1.00 20.53 86 LEU A C 1
ATOM 712 O O . LEU A 1 93 ? 13.369 32.295 20.889 1.00 19.86 86 LEU A O 1
ATOM 717 N N . THR A 1 94 ? 13.519 30.937 19.116 1.00 23.47 87 THR A N 1
ATOM 718 C CA . THR A 1 94 ? 12.191 30.364 19.283 1.00 23.13 87 THR A CA 1
ATOM 719 C C . THR A 1 94 ? 12.324 28.863 19.057 1.00 23.34 87 THR A C 1
ATOM 720 O O . THR A 1 94 ? 13.234 28.398 18.396 1.00 25.09 87 THR A O 1
ATOM 724 N N . LEU A 1 95 ? 11.418 28.113 19.643 1.00 24.89 88 LEU A N 1
ATOM 725 C CA . LEU A 1 95 ? 11.398 26.677 19.489 1.00 26.13 88 LEU A CA 1
ATOM 726 C C . LEU A 1 95 ? 10.006 26.143 19.829 1.00 25.77 88 LEU A C 1
ATOM 727 O O . LEU A 1 95 ? 9.223 26.786 20.532 1.00 26.32 88 LEU A O 1
ATOM 732 N N . HIS A 1 96 ? 9.713 24.977 19.285 1.00 22.10 89 HIS A N 1
ATOM 733 C CA . HIS A 1 96 ? 8.442 24.298 19.491 1.00 23.36 89 HIS A CA 1
ATOM 734 C C . HIS A 1 96 ? 8.833 23.046 20.277 1.00 24.03 89 HIS A C 1
ATOM 735 O O . HIS A 1 96 ? 9.650 22.266 19.826 1.00 24.7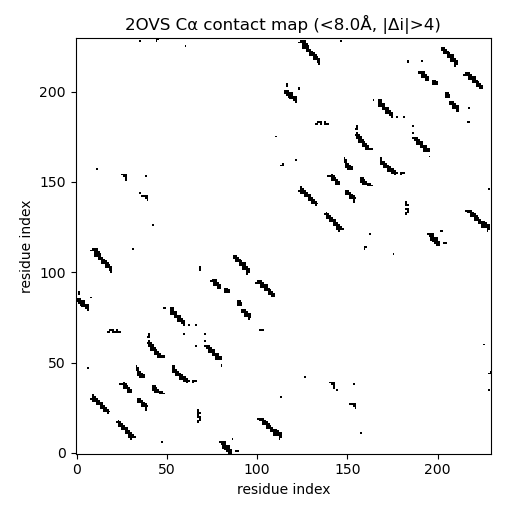1 89 HIS A O 1
ATOM 742 N N . CYS A 1 97 ? 8.300 22.905 21.485 1.00 25.09 90 CYS A N 1
ATOM 743 C CA . CYS A 1 97 ? 8.610 21.757 22.342 1.00 27.67 90 CYS A CA 1
ATOM 744 C C . CYS A 1 97 ? 7.298 20.994 22.562 1.00 27.28 90 CYS A C 1
ATOM 745 O O . CYS A 1 97 ? 6.251 21.609 22.682 1.00 29.85 90 CYS A O 1
ATOM 748 N N . HIS A 1 98 ? 7.340 19.673 22.572 1.00 32.42 91 HIS A N 1
ATOM 749 C CA . HIS A 1 98 ? 6.107 18.913 22.836 1.00 32.42 91 HIS A CA 1
ATOM 750 C C . HIS A 1 98 ? 6.366 17.943 23.977 1.00 32.49 91 HIS A C 1
ATOM 751 O O . HIS A 1 98 ? 7.509 17.549 24.228 1.00 30.68 91 HIS A O 1
ATOM 758 N N . VAL A 1 99 ? 5.305 17.561 24.671 1.00 30.46 92 VAL A N 1
ATOM 759 C CA . VAL A 1 99 ? 5.419 16.599 25.753 1.00 31.92 92 VAL A CA 1
ATOM 760 C C . VAL A 1 99 ? 5.880 15.260 25.177 1.00 34.20 92 VAL A C 1
ATOM 761 O O . VAL A 1 99 ? 5.370 14.808 24.150 1.00 32.08 92 VAL A O 1
ATOM 765 N N . ARG A 1 100 ? 6.845 14.632 25.840 1.00 38.91 93 ARG A N 1
ATOM 766 C CA . ARG A 1 100 ? 7.363 13.340 25.407 1.00 43.01 93 ARG A CA 1
ATOM 767 C C . ARG A 1 100 ? 6.202 12.346 25.314 1.00 43.57 93 ARG A C 1
ATOM 768 O O . ARG A 1 100 ? 5.396 12.239 26.233 1.00 43.40 93 ARG A O 1
ATOM 776 N N . GLY A 1 101 ? 6.108 11.638 24.194 1.00 50.34 94 GLY A N 1
ATOM 777 C CA . GLY A 1 101 ? 5.030 10.685 24.020 1.00 51.72 94 GLY A CA 1
ATOM 778 C C . GLY A 1 101 ? 3.691 11.283 23.618 1.00 52.60 94 GLY A C 1
ATOM 779 O O . GLY A 1 101 ? 2.686 10.580 23.661 1.00 55.36 94 GLY A O 1
ATOM 780 N N . ASN A 1 102 ? 3.650 12.561 23.236 1.00 47.13 95 ASN A N 1
ATOM 781 C CA . ASN A 1 102 ? 2.387 13.178 22.823 1.00 46.54 95 ASN A CA 1
ATOM 782 C C . ASN A 1 102 ? 2.586 14.479 22.046 1.00 47.00 95 ASN A C 1
ATOM 783 O O . ASN A 1 102 ? 2.491 15.577 22.606 1.00 47.72 95 ASN A O 1
ATOM 788 N N . GLU A 1 103 ? 2.819 14.352 20.744 1.00 43.87 96 GLU A N 1
ATOM 789 C CA . GLU A 1 103 ? 3.058 15.509 19.880 1.00 42.73 96 GLU A CA 1
ATOM 790 C C . GLU A 1 103 ? 1.951 16.564 19.966 1.00 40.49 96 GLU A C 1
ATOM 791 O O . GLU A 1 103 ? 2.191 17.752 19.741 1.00 39.20 96 GLU A O 1
ATOM 797 N N . LYS A 1 104 ? 0.739 16.138 20.298 1.00 40.79 97 LYS A N 1
ATOM 798 C CA . LYS A 1 104 ? -0.383 17.072 20.375 1.00 39.99 97 LYS A CA 1
ATOM 799 C C . LYS A 1 104 ? -0.342 18.008 21.592 1.00 38.59 97 LYS A C 1
ATOM 800 O O . LYS A 1 104 ? -1.113 18.955 21.662 1.00 37.22 97 LYS A O 1
ATOM 802 N N . LEU A 1 105 ? 0.541 17.726 22.549 1.00 38.82 98 LEU A N 1
ATOM 803 C CA . LEU A 1 105 ? 0.687 18.553 23.751 1.00 37.87 98 LEU A CA 1
ATOM 804 C C . LEU A 1 105 ? 1.990 19.337 23.568 1.00 34.89 98 LEU A C 1
ATOM 805 O O . LEU A 1 105 ? 3.069 18.771 23.665 1.00 36.14 98 LEU A O 1
ATOM 810 N N . PHE A 1 106 ? 1.891 20.635 23.323 1.00 30.95 99 PHE A N 1
ATOM 811 C CA . PHE A 1 106 ? 3.101 21.409 23.077 1.00 31.12 99 PHE A CA 1
ATOM 812 C C . PHE A 1 106 ? 3.064 22.889 23.465 1.00 29.75 99 PHE A C 1
ATOM 813 O O . PHE A 1 106 ? 2.005 23.469 23.748 1.00 24.91 99 PHE A O 1
ATOM 821 N N . VAL A 1 107 ? 4.254 23.494 23.440 1.00 27.93 100 VAL A N 1
ATOM 822 C CA . VAL A 1 107 ? 4.401 24.913 23.700 1.00 26.58 100 VAL A CA 1
ATOM 823 C C . VAL A 1 107 ? 5.398 25.520 22.689 1.00 26.54 100 VAL A C 1
ATOM 824 O O . VAL A 1 107 ? 6.378 24.887 22.287 1.00 23.97 100 VAL A O 1
ATOM 828 N N . ASP A 1 108 ? 5.117 26.748 22.282 1.00 24.82 101 ASP A N 1
ATOM 829 C CA . ASP A 1 108 ? 5.989 27.478 21.374 1.00 25.85 101 ASP A CA 1
ATOM 830 C C . ASP A 1 108 ? 6.604 28.524 22.273 1.00 23.89 101 ASP A C 1
ATOM 831 O O . ASP A 1 108 ? 5.892 29.251 22.949 1.00 25.14 101 ASP A O 1
ATOM 836 N N . VAL A 1 109 ? 7.932 28.582 22.275 1.00 26.16 102 VAL A N 1
ATOM 837 C CA . VAL A 1 109 ? 8.660 29.477 23.161 1.00 23.54 102 VAL A CA 1
ATOM 838 C C . VAL A 1 109 ? 9.531 30.517 22.453 1.00 22.47 102 VAL A C 1
ATOM 839 O O . VAL A 1 109 ? 10.163 30.218 21.452 1.00 21.73 102 VAL A O 1
ATOM 843 N N . TYR A 1 110 ? 9.534 31.736 22.979 1.00 21.45 103 TYR A N 1
ATOM 844 C CA . TYR A 1 110 ? 10.432 32.771 22.486 1.00 21.53 103 TYR A CA 1
ATOM 845 C C . TYR A 1 110 ? 11.326 33.118 23.696 1.00 22.78 103 TYR A C 1
ATOM 846 O O . TYR A 1 110 ? 10.837 33.345 24.822 1.00 22.93 103 TYR A O 1
ATOM 855 N N . ALA A 1 111 ? 12.634 33.133 23.468 1.00 24.60 104 ALA A N 1
ATOM 856 C CA . ALA A 1 111 ? 13.576 33.432 24.519 1.00 23.83 104 ALA A CA 1
ATOM 857 C C . ALA A 1 111 ? 14.405 34.631 24.060 1.00 24.56 104 ALA A C 1
ATOM 858 O O . ALA A 1 111 ? 14.749 34.733 22.888 1.00 24.02 104 ALA A O 1
ATOM 860 N N . LYS A 1 112 ? 14.681 35.524 25.001 1.00 22.60 105 LYS A N 1
ATOM 861 C CA . LYS A 1 112 ? 15.449 36.742 24.760 1.00 26.13 105 LYS A CA 1
ATOM 862 C C . LYS A 1 112 ? 16.617 36.822 25.743 1.00 21.95 105 LYS A C 1
ATOM 863 O O . LYS A 1 112 ? 16.406 36.798 26.939 1.00 20.85 105 LYS A O 1
ATOM 869 N N . PHE A 1 113 ? 17.836 36.937 25.233 1.00 25.60 106 PHE A N 1
ATOM 870 C CA . PHE A 1 113 ? 19.026 37.022 26.089 1.00 26.01 106 PHE A CA 1
ATOM 871 C C . PHE A 1 113 ? 19.000 38.273 26.972 1.00 25.63 106 PHE A C 1
ATOM 872 O O . PHE A 1 113 ? 18.772 39.384 26.488 1.00 26.50 106 PHE A O 1
ATOM 880 N N . ILE A 1 114 ? 19.220 38.099 28.269 1.00 26.48 107 ILE A N 1
ATOM 881 C CA . ILE A 1 114 ? 19.229 39.254 29.165 1.00 26.41 107 ILE A CA 1
ATOM 882 C C . ILE A 1 114 ? 20.669 39.650 29.522 1.00 26.88 107 ILE A C 1
ATOM 883 O O . ILE A 1 114 ? 21.049 40.799 29.359 1.00 28.61 107 ILE A O 1
ATOM 888 N N . GLU A 1 115 ? 21.473 38.703 29.995 1.00 24.15 108 GLU A N 1
ATOM 889 C CA . GLU A 1 115 ? 22.855 39.033 30.373 1.00 23.69 108 GLU A CA 1
ATOM 890 C C . GLU A 1 115 ? 23.684 37.796 30.650 1.00 22.91 108 GLU A C 1
ATOM 891 O O . GLU A 1 115 ? 23.147 36.715 30.925 1.00 19.70 108 GLU A O 1
ATOM 897 N N . PRO A 1 116 ? 25.023 37.943 30.608 1.00 28.59 109 PRO A N 1
ATOM 898 C CA . PRO A 1 116 ? 25.968 36.847 30.864 1.00 31.11 109 PRO A CA 1
ATOM 899 C C . PRO A 1 116 ? 25.990 36.458 32.343 1.00 33.73 109 PRO A C 1
ATOM 900 O O . PRO A 1 116 ? 25.544 37.215 33.211 1.00 32.81 109 PRO A O 1
ATOM 904 N N . LEU A 1 117 ? 26.510 35.275 32.632 1.00 34.23 110 LEU A N 1
ATOM 905 C CA . LEU A 1 117 ? 26.634 34.844 34.007 1.00 39.70 110 LEU A CA 1
ATOM 906 C C . LEU A 1 117 ? 27.782 35.665 34.607 1.00 43.22 110 LEU A C 1
ATOM 907 O O . LEU A 1 117 ? 28.692 36.085 33.887 1.00 42.71 110 LEU A O 1
ATOM 912 N N . VAL A 1 118 ? 27.733 35.910 35.913 1.00 62.58 111 VAL A N 1
ATOM 913 C CA . VAL A 1 118 ? 28.778 36.689 36.579 1.00 66.84 111 VAL A CA 1
ATOM 914 C C . VAL A 1 118 ? 30.132 35.986 36.500 1.00 68.26 111 VAL A C 1
ATOM 915 O O . VAL A 1 118 ? 30.205 34.757 36.447 1.00 69.49 111 VAL A O 1
ATOM 919 N N . GLY B 1 1 ? 11.488 23.886 63.076 1.00 42.08 -6 GLY B N 1
ATOM 920 C CA . GLY B 1 1 ? 11.629 25.355 63.285 1.00 40.82 -6 GLY B CA 1
ATOM 921 C C . GLY B 1 1 ? 12.844 25.921 62.576 1.00 40.81 -6 GLY B C 1
ATOM 922 O O . GLY B 1 1 ? 13.760 25.190 62.204 1.00 40.59 -6 GLY B O 1
ATOM 923 N N . LEU B 1 2 ? 12.852 27.233 62.372 1.00 35.36 -5 LEU B N 1
ATOM 924 C CA . LEU B 1 2 ? 13.990 27.888 61.725 1.00 33.70 -5 LEU B CA 1
ATOM 925 C C . LEU B 1 2 ? 15.050 28.197 62.794 1.00 33.89 -5 LEU B C 1
ATOM 926 O O . LEU B 1 2 ? 14.708 28.540 63.942 1.00 32.29 -5 LEU B O 1
ATOM 931 N N . VAL B 1 3 ? 16.324 28.063 62.423 1.00 28.93 -4 VAL B N 1
ATOM 932 C CA . VAL B 1 3 ? 17.438 28.377 63.321 1.00 29.53 -4 VAL B CA 1
ATOM 933 C C . VAL B 1 3 ? 18.448 29.258 62.583 1.00 30.52 -4 VAL B C 1
ATOM 934 O O . VAL B 1 3 ? 18.499 29.265 61.349 1.00 29.10 -4 VAL B O 1
ATOM 938 N N . PRO B 1 4 ? 19.244 30.039 63.326 1.00 39.45 -3 PRO B N 1
ATOM 939 C CA . PRO B 1 4 ? 20.229 30.888 62.648 1.00 41.50 -3 PRO B CA 1
ATOM 940 C C . PRO B 1 4 ? 21.275 29.977 62.019 1.00 43.36 -3 PRO B C 1
ATOM 941 O O . PRO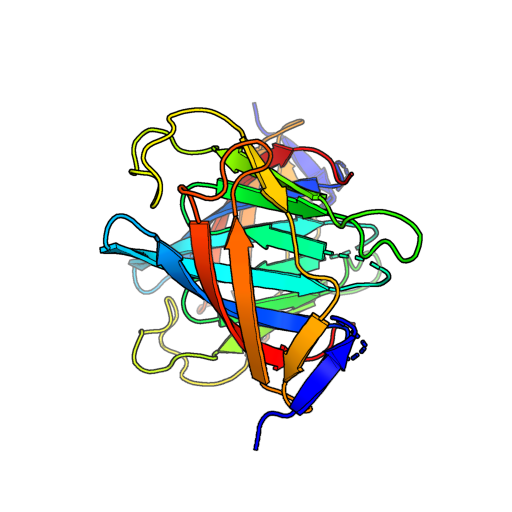 B 1 4 ? 21.726 29.013 62.652 1.00 44.53 -3 PRO B O 1
ATOM 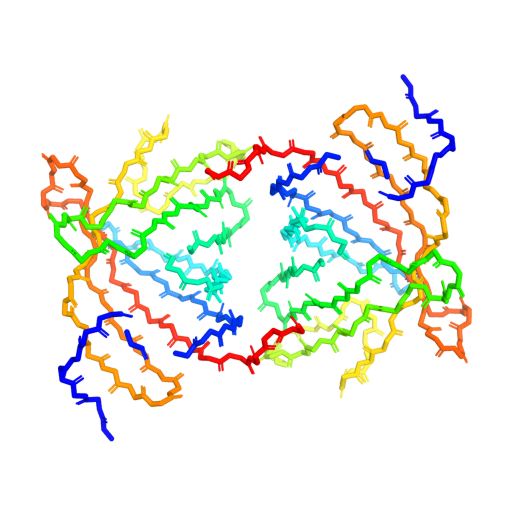945 N N . ARG B 1 5 ? 21.648 30.274 60.779 1.00 38.68 -2 ARG B N 1
ATOM 946 C CA . ARG B 1 5 ? 22.636 29.479 60.062 1.00 40.59 -2 ARG B CA 1
ATOM 947 C C . ARG B 1 5 ? 23.328 30.319 58.993 1.00 41.63 -2 ARG B C 1
ATOM 948 O O . ARG B 1 5 ? 22.884 31.434 58.668 1.00 41.03 -2 ARG B O 1
ATOM 956 N N . GLY B 1 6 ? 24.420 29.779 58.459 1.00 36.85 -1 GLY B N 1
ATOM 957 C CA . GLY B 1 6 ? 25.157 30.472 57.429 1.00 39.90 -1 GLY B CA 1
ATOM 958 C C . GLY B 1 6 ? 24.363 30.322 56.153 1.00 41.80 -1 GLY B C 1
ATOM 959 O O . GLY B 1 6 ? 23.972 29.216 55.788 1.00 41.13 -1 GLY B O 1
ATOM 960 N N . SER B 1 7 ? 24.107 31.433 55.477 1.00 50.14 0 SER B N 1
ATOM 961 C CA . SER B 1 7 ? 23.340 31.395 54.240 1.00 53.96 0 SER B CA 1
ATOM 962 C C . SER B 1 7 ? 24.024 30.475 53.239 1.00 55.71 0 SER B C 1
ATOM 963 O O . SER B 1 7 ? 23.372 29.805 52.451 1.00 55.15 0 SER B O 1
ATOM 974 N N . ILE B 1 9 ? 25.132 27.722 53.581 1.00 96.29 2 ILE B N 1
ATOM 975 C CA . ILE B 1 9 ? 24.970 26.308 53.872 1.00 95.82 2 ILE B CA 1
ATOM 976 C C . ILE B 1 9 ? 23.681 25.768 53.249 1.00 93.92 2 ILE B C 1
ATOM 977 O O . ILE B 1 9 ? 23.308 24.615 53.468 1.00 95.60 2 ILE B O 1
ATOM 990 N N . LYS B 1 11 ? 21.064 24.194 50.644 1.00 43.65 4 LYS B N 1
ATOM 991 C CA . LYS B 1 11 ? 21.198 23.091 49.696 1.00 40.73 4 LYS B CA 1
ATOM 992 C C . LYS B 1 11 ? 21.197 23.697 48.293 1.00 39.44 4 LYS B C 1
ATOM 993 O O . LYS B 1 11 ? 20.430 24.641 48.022 1.00 36.99 4 LYS B O 1
ATOM 999 N N . ASP B 1 12 ? 22.051 23.160 47.416 1.00 36.38 5 ASP B N 1
ATOM 1000 C CA . ASP B 1 12 ? 22.102 23.597 46.028 1.00 34.24 5 ASP B CA 1
ATOM 1001 C C . ASP B 1 12 ? 20.737 23.231 45.485 1.00 31.38 5 ASP B C 1
ATOM 1002 O O . ASP B 1 12 ? 20.098 22.317 46.003 1.00 29.06 5 ASP B O 1
ATOM 1007 N N . GLY B 1 13 ? 20.284 23.929 44.444 1.00 32.48 6 GLY B N 1
ATOM 1008 C CA . GLY B 1 13 ? 18.973 23.607 43.900 1.00 29.62 6 GLY B CA 1
ATOM 1009 C C . GLY B 1 13 ? 18.162 24.788 43.385 1.00 29.34 6 GLY B C 1
ATOM 1010 O O . GLY B 1 13 ? 18.691 25.882 43.160 1.00 26.04 6 GLY B O 1
ATOM 1011 N N . ILE B 1 14 ? 16.872 24.550 43.203 1.00 28.72 7 ILE B N 1
ATOM 1012 C CA . ILE B 1 14 ? 15.960 25.573 42.706 1.00 29.16 7 ILE B CA 1
ATOM 1013 C C . ILE B 1 14 ? 14.972 25.908 43.815 1.00 29.30 7 ILE B C 1
ATOM 1014 O O . ILE B 1 14 ? 14.327 25.018 44.398 1.00 29.21 7 ILE B O 1
ATOM 1019 N N . TYR B 1 15 ? 14.871 27.207 44.086 1.00 26.27 8 TYR B N 1
ATOM 1020 C CA . TYR B 1 15 ? 14.016 27.738 45.122 1.00 25.24 8 TYR B CA 1
ATOM 1021 C C . TYR B 1 15 ? 12.976 28.707 44.573 1.00 25.01 8 TYR B C 1
ATOM 1022 O O . TYR B 1 15 ? 13.247 29.455 43.619 1.00 23.31 8 TYR B O 1
ATOM 1031 N N . SER B 1 16 ? 11.809 28.691 45.206 1.00 22.95 9 SER B N 1
ATOM 1032 C CA . SER B 1 16 ? 10.749 29.634 44.898 1.00 24.93 9 SER B CA 1
ATOM 1033 C C . SER B 1 16 ? 10.985 30.738 45.941 1.00 24.18 9 SER B C 1
ATOM 1034 O O . SER B 1 16 ? 11.373 30.456 47.081 1.00 22.70 9 SER B O 1
ATOM 1037 N N . ILE B 1 17 ? 10.723 31.987 45.581 1.00 22.12 10 ILE B N 1
ATOM 1038 C CA . ILE B 1 17 ? 10.959 33.052 46.524 1.00 23.18 10 ILE B CA 1
ATOM 1039 C C . ILE B 1 17 ? 9.816 34.069 46.464 1.00 21.66 10 ILE B C 1
ATOM 1040 O O . ILE B 1 17 ? 9.262 34.298 45.392 1.00 18.11 10 ILE B O 1
ATOM 1045 N N . ILE B 1 18 ? 9.463 34.619 47.625 1.00 22.33 11 ILE B N 1
ATOM 1046 C CA . ILE B 1 18 ? 8.420 35.630 47.777 1.00 26.25 11 ILE B CA 1
ATOM 1047 C C . ILE B 1 18 ? 9.029 36.725 48.660 1.00 25.07 11 ILE B C 1
ATOM 1048 O O . ILE B 1 18 ? 9.707 36.442 49.630 1.00 26.10 11 ILE B O 1
ATOM 1053 N N . PHE B 1 19 ? 8.781 37.980 48.326 1.00 26.16 12 PHE B N 1
ATOM 1054 C CA . PHE B 1 19 ? 9.391 39.050 49.081 1.00 23.38 12 PHE B CA 1
ATOM 1055 C C . PHE B 1 19 ? 8.531 40.297 49.191 1.00 24.11 12 PHE B C 1
ATOM 1056 O O . PHE B 1 19 ? 7.678 40.548 48.337 1.00 22.10 12 PHE B O 1
ATOM 1064 N N . ILE B 1 20 ? 8.779 41.058 50.258 1.00 21.28 13 ILE B N 1
ATOM 1065 C CA . ILE B 1 20 ? 8.052 42.295 50.504 1.00 23.41 13 ILE B CA 1
ATOM 1066 C C . ILE B 1 20 ? 9.073 43.364 50.836 1.00 21.89 13 ILE B C 1
ATOM 1067 O O . ILE B 1 20 ? 10.019 43.132 51.588 1.00 23.46 13 ILE B O 1
ATOM 1072 N N . SER B 1 21 ? 8.883 44.528 50.245 1.00 22.46 14 SER B N 1
ATOM 1073 C CA . SER B 1 21 ? 9.789 45.647 50.414 1.00 22.29 14 SER B CA 1
ATOM 1074 C C . SER B 1 21 ? 9.342 46.610 51.502 1.00 25.67 14 SER B C 1
ATOM 1075 O O . SER B 1 21 ? 8.206 46.550 51.985 1.00 23.82 14 SER B O 1
ATOM 1078 N N . ASN B 1 22 ? 10.242 47.517 51.867 1.00 26.02 15 ASN B N 1
ATOM 1079 C CA . ASN B 1 22 ? 9.945 48.517 52.879 1.00 28.99 15 ASN B CA 1
ATOM 1080 C C . ASN B 1 22 ? 8.754 49.378 52.430 1.00 30.26 15 ASN B C 1
ATOM 1081 O O . ASN B 1 22 ? 8.104 50.011 53.261 1.00 30.62 15 ASN B O 1
ATOM 1086 N N . GLU B 1 23 ? 8.475 49.385 51.126 1.00 30.79 16 GLU B N 1
ATOM 1087 C CA . GLU B 1 23 ? 7.380 50.163 50.554 1.00 34.54 16 GLU B CA 1
ATOM 1088 C C . GLU B 1 23 ? 6.055 49.400 50.525 1.00 34.19 16 GLU B C 1
ATOM 1089 O O . GLU B 1 23 ? 5.055 49.887 49.975 1.00 33.02 16 GLU B O 1
ATOM 1095 N N . ASP B 1 24 ? 6.056 48.207 51.102 1.00 32.22 17 ASP B N 1
ATOM 1096 C CA . ASP B 1 24 ? 4.869 47.377 51.127 1.00 32.53 17 ASP B CA 1
ATOM 1097 C C . ASP B 1 24 ? 4.442 46.898 49.719 1.00 30.76 17 ASP B C 1
ATOM 1098 O O . ASP B 1 24 ? 3.255 46.831 49.396 1.00 30.70 17 ASP B O 1
ATOM 1103 N N . SER B 1 25 ? 5.420 46.591 48.870 1.00 26.74 18 SER B N 1
ATOM 1104 C CA . SER B 1 25 ? 5.121 46.041 47.543 1.00 25.22 18 SER B CA 1
ATOM 1105 C C . SER B 1 25 ? 5.683 44.609 47.591 1.00 24.95 18 SER B C 1
ATOM 1106 O O . SER B 1 25 ? 6.756 44.386 48.141 1.00 19.82 18 SER B O 1
ATOM 1109 N N . CYS B 1 26 ? 4.957 43.643 47.036 1.00 25.21 19 CYS B N 1
ATOM 1110 C CA . CYS B 1 26 ? 5.430 42.256 47.060 1.00 26.23 19 CYS B CA 1
ATOM 1111 C C . CYS B 1 26 ? 5.757 41.760 45.676 1.00 22.37 19 CYS B C 1
ATOM 1112 O O . CYS B 1 26 ? 5.253 42.285 44.691 1.00 22.78 19 CYS B O 1
ATOM 1115 N N . GLY B 1 27 ? 6.624 40.751 45.619 1.00 20.43 20 GLY B N 1
ATOM 1116 C CA . GLY B 1 27 ? 7.009 40.153 44.369 1.00 18.80 20 GLY B CA 1
ATOM 1117 C C . GLY B 1 27 ? 7.280 38.670 44.615 1.00 19.76 20 GLY B C 1
ATOM 1118 O O . GLY B 1 27 ? 7.380 38.204 45.763 1.00 18.53 20 GLY B O 1
ATOM 1119 N N . GLU B 1 28 ? 7.363 37.926 43.524 1.00 22.04 21 GLU B N 1
ATOM 1120 C CA . GLU B 1 28 ? 7.641 36.495 43.590 1.00 24.82 21 GLU B CA 1
ATOM 1121 C C . GLU B 1 28 ? 8.675 36.150 42.547 1.00 21.96 21 GLU B C 1
ATOM 1122 O O . GLU B 1 28 ? 8.747 36.779 41.507 1.00 22.85 21 GLU B O 1
ATOM 1128 N N . GLY B 1 29 ? 9.485 35.140 42.812 1.00 24.99 22 GLY B N 1
ATOM 1129 C CA . GLY B 1 29 ? 10.475 34.799 41.821 1.00 22.57 22 GLY B CA 1
ATOM 1130 C C . GLY B 1 29 ? 11.078 33.427 42.013 1.00 23.17 22 GLY B C 1
ATOM 1131 O O . GLY B 1 29 ? 10.584 32.620 42.797 1.00 23.10 22 GLY B O 1
ATOM 1132 N N . ILE B 1 30 ? 12.180 33.207 41.316 1.00 24.35 23 ILE B N 1
ATOM 1133 C CA . ILE B 1 30 ? 12.878 31.944 41.340 1.00 26.83 23 ILE B CA 1
ATOM 1134 C C . ILE B 1 30 ? 14.334 32.223 41.683 1.00 26.29 23 ILE B C 1
ATOM 1135 O O . ILE B 1 30 ? 14.854 33.286 41.393 1.00 25.53 23 ILE B O 1
ATOM 1140 N N . LEU B 1 31 ? 14.993 31.282 42.329 1.00 23.30 24 LEU B N 1
ATOM 1141 C CA . LEU B 1 31 ? 16.362 31.520 42.700 1.00 27.04 24 LEU B CA 1
ATOM 1142 C C . LEU B 1 31 ? 17.092 30.198 42.542 1.00 28.25 24 LEU B C 1
ATOM 1143 O O . LEU B 1 31 ? 16.591 29.158 42.975 1.00 25.40 24 LEU B O 1
ATOM 1148 N N . ILE B 1 32 ? 18.247 30.240 41.881 1.00 28.06 25 ILE B N 1
ATOM 1149 C CA . ILE B 1 32 ? 19.043 29.040 41.684 1.00 28.28 25 ILE B CA 1
ATOM 1150 C C . ILE B 1 32 ? 20.389 29.151 42.406 1.00 29.60 25 ILE B C 1
ATOM 1151 O O . ILE B 1 32 ? 21.127 30.135 42.259 1.00 27.68 25 ILE B O 1
ATOM 1156 N N . LYS B 1 33 ? 20.701 28.125 43.190 1.00 29.25 26 LYS B N 1
ATOM 1157 C CA . LYS B 1 33 ? 21.965 28.088 43.929 1.00 29.88 26 LYS B CA 1
ATOM 1158 C C . LYS B 1 33 ? 22.776 26.921 43.366 1.00 31.64 26 LYS B C 1
ATOM 1159 O O . LYS B 1 33 ? 22.310 25.778 43.359 1.00 28.46 26 LYS B O 1
ATOM 1165 N N . ASN B 1 34 ? 23.963 27.215 42.869 1.00 39.17 27 ASN B N 1
ATOM 1166 C CA . ASN B 1 34 ? 24.794 26.159 42.323 1.00 43.87 27 ASN B CA 1
ATOM 1167 C C . ASN B 1 34 ? 25.986 25.973 43.265 1.00 44.45 27 ASN B C 1
ATOM 1168 O O . ASN B 1 34 ? 25.934 25.177 44.195 1.00 47.20 27 ASN B O 1
ATOM 1173 N N . GLY B 1 35 ? 27.072 26.690 43.065 1.00 37.30 28 GLY B N 1
ATOM 1174 C CA . GLY B 1 35 ? 28.142 26.498 44.038 1.00 37.41 28 GLY B CA 1
ATOM 1175 C C . GLY B 1 35 ? 27.914 27.583 45.070 1.00 35.80 28 GLY B C 1
ATOM 1176 O O . GLY B 1 35 ? 27.018 27.515 45.916 1.00 34.23 28 GLY B O 1
ATOM 1177 N N . ASN B 1 36 ? 28.745 28.603 45.008 1.00 37.10 29 ASN B N 1
ATOM 1178 C CA . ASN B 1 36 ? 28.531 29.737 45.873 1.00 40.25 29 ASN B CA 1
ATOM 1179 C C . ASN B 1 36 ? 27.752 30.707 44.951 1.00 40.05 29 ASN B C 1
ATOM 1180 O O . ASN B 1 36 ? 27.352 31.797 45.357 1.00 38.40 29 ASN B O 1
ATOM 1193 N N . ILE B 1 38 ? 24.715 32.199 42.898 1.00 32.62 31 ILE B N 1
ATOM 1194 C CA . ILE B 1 38 ? 23.276 32.369 43.042 1.00 29.42 31 ILE B CA 1
ATOM 1195 C C . ILE B 1 38 ? 22.802 33.182 41.837 1.00 27.24 31 ILE B C 1
ATOM 1196 O O . ILE B 1 38 ? 23.384 34.212 41.492 1.00 24.62 31 ILE B O 1
ATOM 1201 N N . THR B 1 39 ? 21.768 32.677 41.172 1.00 27.73 32 THR B N 1
ATOM 1202 C CA . THR B 1 39 ? 21.246 33.312 39.976 1.00 25.53 32 THR B CA 1
ATOM 1203 C C . THR B 1 39 ? 19.724 33.137 40.000 1.00 26.89 32 THR B C 1
ATOM 1204 O O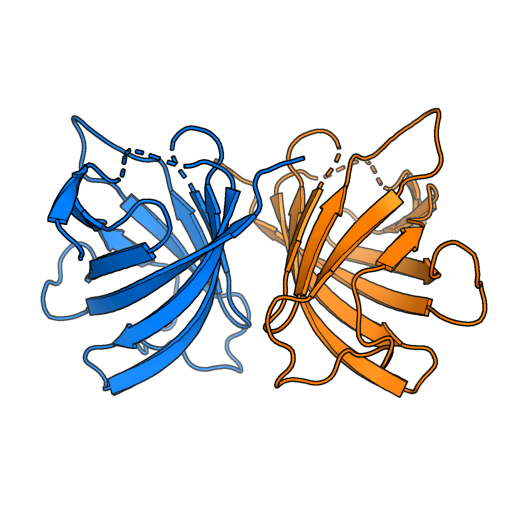 . THR B 1 39 ? 19.234 32.098 40.412 1.00 26.32 32 THR B O 1
ATOM 1208 N N . GLY B 1 40 ? 18.979 34.145 39.550 1.00 27.61 33 GLY B N 1
ATOM 1209 C CA . GLY B 1 40 ? 17.531 34.013 39.551 1.00 25.86 33 GLY B CA 1
ATOM 1210 C C . GLY B 1 40 ? 16.846 35.235 38.970 1.00 26.43 33 GLY B C 1
ATOM 1211 O O . GLY B 1 40 ? 17.507 36.092 38.370 1.00 24.29 33 GLY B O 1
ATOM 1212 N N . GLY B 1 41 ? 15.526 35.321 39.149 1.00 22.76 34 GLY B N 1
ATOM 1213 C CA . GLY B 1 41 ? 14.812 36.458 38.611 1.00 23.77 34 GLY B CA 1
ATOM 1214 C C . GLY B 1 41 ? 13.306 36.354 38.767 1.00 22.63 34 GLY B C 1
ATOM 1215 O O . GLY B 1 41 ? 12.777 35.335 39.234 1.00 21.26 34 GLY B O 1
ATOM 1216 N N . ASP B 1 42 ? 12.632 37.446 38.409 1.00 25.12 35 ASP B N 1
ATOM 1217 C CA . ASP B 1 42 ? 11.178 37.538 38.441 1.00 22.96 35 ASP B CA 1
ATOM 1218 C C . ASP B 1 42 ? 10.718 38.084 37.091 1.00 24.96 35 ASP B C 1
ATOM 1219 O O . ASP B 1 42 ? 11.502 38.105 36.140 1.00 26.88 35 ASP B O 1
ATOM 1224 N N . ILE B 1 43 ? 9.462 38.518 36.976 1.00 25.21 36 ILE B N 1
ATOM 1225 C CA . ILE B 1 43 ? 9.009 39.015 35.677 1.00 25.45 36 ILE B CA 1
ATOM 1226 C C . ILE B 1 43 ? 9.611 40.322 35.210 1.00 21.72 36 ILE B C 1
ATOM 1227 O O . ILE B 1 43 ? 9.424 40.681 34.059 1.00 20.31 36 ILE B O 1
ATOM 1232 N N . ALA B 1 44 ? 10.334 41.028 36.077 1.00 19.27 37 ALA B N 1
ATOM 1233 C CA . ALA B 1 44 ? 10.934 42.282 35.641 1.00 18.20 37 ALA B CA 1
ATOM 1234 C C . ALA B 1 44 ? 12.436 42.434 35.888 1.00 17.51 37 ALA B C 1
ATOM 1235 O O . ALA B 1 44 ? 13.061 43.281 35.254 1.00 16.12 37 ALA B O 1
ATOM 1237 N N . SER B 1 45 ? 13.011 41.641 36.795 1.00 17.23 38 SER B N 1
ATOM 1238 C CA . SER B 1 45 ? 14.460 41.742 37.052 1.00 17.96 38 SER B CA 1
ATOM 1239 C C . SER B 1 45 ? 15.118 40.358 37.201 1.00 19.14 38 SER B C 1
ATOM 1240 O O . SER B 1 45 ? 14.441 39.342 37.446 1.00 18.07 38 SER B O 1
ATOM 1243 N N . VAL B 1 46 ? 16.429 40.312 37.020 1.00 19.04 39 VAL B N 1
ATOM 1244 C CA . VAL B 1 46 ? 17.167 39.063 37.239 1.00 20.86 39 VAL B CA 1
ATOM 1245 C C . VAL B 1 46 ? 18.277 39.409 38.231 1.00 22.14 39 VAL B C 1
ATOM 1246 O O . VAL B 1 46 ? 18.641 40.588 38.378 1.00 19.99 39 VAL B O 1
ATOM 1250 N N . TYR B 1 47 ? 18.789 38.395 38.931 1.00 24.44 40 TYR B N 1
ATOM 1251 C CA . TYR B 1 47 ? 19.826 38.636 39.926 1.00 25.25 40 TYR B CA 1
ATOM 1252 C C . TYR B 1 47 ? 20.896 37.577 39.903 1.00 26.48 40 TYR B C 1
ATOM 1253 O O . TYR B 1 47 ? 20.653 36.424 39.560 1.00 25.85 40 TYR B O 1
ATOM 1262 N N . GLN B 1 48 ? 22.097 38.003 40.251 1.00 24.85 41 GLN B N 1
ATOM 1263 C CA . GLN B 1 48 ? 23.252 37.105 40.295 1.00 25.05 41 GLN B CA 1
ATOM 1264 C C . GLN B 1 48 ? 24.180 37.578 41.407 1.00 24.77 41 GLN B C 1
ATOM 1265 O O . GLN B 1 48 ? 24.359 38.782 41.616 1.00 22.08 41 GLN B O 1
ATOM 1271 N N . GLY B 1 49 ? 24.766 36.616 42.106 1.00 26.45 42 GLY B N 1
ATOM 1272 C CA . GLY B 1 49 ? 25.689 36.930 43.176 1.00 30.42 42 GLY B CA 1
ATOM 1273 C C . GLY B 1 49 ? 26.485 35.698 43.567 1.00 32.14 42 GLY B C 1
ATOM 1274 O O . GLY B 1 49 ? 26.154 34.579 43.159 1.00 31.11 42 GLY B O 1
ATOM 1275 N N . VAL B 1 50 ? 27.530 35.902 44.365 1.00 34.01 43 VAL B N 1
ATOM 1276 C CA . VAL B 1 50 ? 28.373 34.792 44.812 1.00 36.13 43 VAL B CA 1
ATOM 1277 C C . VAL B 1 50 ? 28.419 34.711 46.335 1.00 39.26 43 VAL B C 1
ATOM 1278 O O . VAL B 1 50 ? 28.789 35.679 47.006 1.00 38.91 43 VAL B O 1
ATOM 1282 N N . LEU B 1 51 ? 27.998 33.578 46.885 1.00 36.02 44 LEU B N 1
ATOM 1283 C CA . LEU B 1 51 ? 28.038 33.398 48.324 1.00 41.87 44 LEU B CA 1
ATOM 1284 C C . LEU B 1 51 ? 29.516 33.598 48.661 1.00 45.30 44 LEU B C 1
ATOM 1285 O O . LEU B 1 51 ? 30.356 32.774 48.310 1.00 45.22 44 LEU B O 1
ATOM 1290 N N . SER B 1 52 ? 29.814 34.717 49.317 1.00 67.85 45 SER B N 1
ATOM 1291 C CA . SER B 1 52 ? 31.184 35.074 49.646 1.00 72.54 45 SER B CA 1
ATOM 1292 C C . SER B 1 52 ? 31.992 34.211 50.588 1.00 75.99 45 SER B C 1
ATOM 1293 O O . SER B 1 52 ? 32.571 33.207 50.174 1.00 77.75 45 SER B O 1
ATOM 1294 N N . GLU B 1 53 ? 32.035 34.629 51.851 1.00 77.83 46 GLU B N 1
ATOM 1295 C CA . GLU B 1 53 ? 32.781 33.969 52.926 1.00 80.25 46 GLU B CA 1
ATOM 1296 C C . GLU B 1 53 ? 34.157 34.622 52.992 1.00 80.55 46 GLU B C 1
ATOM 1297 O O . GLU B 1 53 ? 35.180 33.998 52.717 1.00 81.96 46 GLU B O 1
ATOM 1303 N N . ASP B 1 54 ? 34.154 35.898 53.359 1.00 79.95 47 ASP B N 1
ATOM 1304 C CA . ASP B 1 54 ? 35.372 36.678 53.449 1.00 78.58 47 ASP B CA 1
ATOM 1305 C C . ASP B 1 54 ? 35.037 38.053 52.906 1.00 77.73 47 ASP B C 1
ATOM 1306 O O . ASP B 1 54 ? 35.865 38.965 52.912 1.00 77.83 47 ASP B O 1
ATOM 1307 N N . GLU B 1 55 ? 33.798 38.190 52.439 1.00 53.21 48 GLU B N 1
ATOM 1308 C CA . GLU B 1 55 ? 33.290 39.434 51.868 1.00 51.66 48 GLU B CA 1
ATOM 1309 C C . GLU B 1 55 ? 31.771 39.476 51.997 1.00 48.95 48 GLU B C 1
ATOM 1310 O O . GLU B 1 55 ? 31.105 38.430 51.942 1.00 47.89 48 GLU B O 1
ATOM 1316 N N . ASP B 1 56 ? 31.234 40.685 52.162 1.00 56.25 49 ASP B N 1
ATOM 1317 C CA . ASP B 1 56 ? 29.792 40.884 52.270 1.00 53.02 49 ASP B CA 1
ATOM 1318 C C . ASP B 1 56 ? 29.196 40.449 50.937 1.00 49.02 49 ASP B C 1
ATOM 1319 O O . ASP B 1 56 ? 29.661 40.877 49.873 1.00 47.99 49 ASP B O 1
ATOM 1324 N N . ILE B 1 57 ? 28.170 39.604 51.002 1.00 41.71 50 ILE B N 1
ATOM 1325 C CA . ILE B 1 57 ? 27.528 39.068 49.809 1.00 36.46 50 ILE B CA 1
ATOM 1326 C C . ILE B 1 57 ? 26.720 40.126 49.071 1.00 33.15 50 ILE B C 1
ATOM 1327 O O . ILE B 1 57 ? 25.752 40.674 49.609 1.00 30.23 50 ILE B O 1
ATOM 1332 N N . ILE B 1 58 ? 27.133 40.405 47.838 1.00 30.72 51 ILE B N 1
ATOM 1333 C CA . ILE B 1 58 ? 26.480 41.392 47.008 1.00 29.27 51 ILE B CA 1
ATOM 1334 C C . ILE B 1 58 ? 25.681 40.734 45.884 1.00 28.52 51 ILE B C 1
ATOM 1335 O O . ILE B 1 58 ? 26.220 40.009 45.027 1.00 27.02 51 ILE B O 1
ATOM 1340 N N . LEU B 1 59 ? 24.390 41.012 45.881 1.00 26.34 52 LEU B N 1
ATOM 1341 C CA . LEU B 1 59 ? 23.513 40.465 44.879 1.00 25.16 52 LEU B CA 1
ATOM 1342 C C . LEU B 1 59 ? 23.230 41.590 43.872 1.00 23.71 52 LEU B C 1
ATOM 1343 O O . LEU B 1 59 ? 22.698 42.646 44.225 1.00 22.81 52 LEU B O 1
ATOM 1348 N N . HIS B 1 60 ? 23.611 41.365 42.623 1.00 24.55 53 HIS B N 1
ATOM 1349 C CA . HIS B 1 60 ? 23.403 42.359 41.574 1.00 24.92 53 HIS B CA 1
ATOM 1350 C C . HIS B 1 60 ? 22.039 42.193 40.914 1.00 24.80 53 HIS B C 1
ATOM 1351 O O . HIS B 1 60 ? 21.755 41.181 40.271 1.00 25.41 53 HIS B O 1
ATOM 1358 N N . VAL B 1 61 ? 21.192 43.193 41.100 1.00 21.70 54 VAL B N 1
ATOM 1359 C CA . VAL B 1 61 ? 19.863 43.172 40.519 1.00 21.12 54 VAL B CA 1
ATOM 1360 C C . VAL B 1 61 ? 19.823 43.985 39.221 1.00 22.56 54 VAL B C 1
ATOM 1361 O O . VAL B 1 61 ? 20.142 45.194 39.199 1.00 18.67 54 VAL B O 1
ATOM 1365 N N . HIS B 1 62 ? 19.444 43.313 38.136 1.00 22.19 55 HIS B N 1
ATOM 1366 C CA . HIS B 1 62 ? 19.363 43.968 36.835 1.00 22.66 55 HIS B CA 1
ATOM 1367 C C . HIS B 1 62 ? 17.921 44.016 36.363 1.00 22.23 55 HIS B C 1
ATOM 1368 O O . HIS B 1 62 ? 17.292 42.971 36.186 1.00 19.02 55 HIS B O 1
ATOM 1375 N N . ARG B 1 63 ? 17.408 45.217 36.137 1.00 22.92 56 ARG B N 1
ATOM 1376 C CA . ARG B 1 63 ? 16.029 45.381 35.675 1.00 23.70 56 ARG B CA 1
ATOM 1377 C C . ARG B 1 63 ? 15.959 45.146 34.158 1.00 24.14 56 ARG B C 1
ATOM 1378 O O . ARG B 1 63 ? 16.667 45.812 33.390 1.00 24.65 56 ARG B O 1
ATOM 1386 N N . TYR B 1 64 ? 15.131 44.201 33.701 1.00 20.51 57 TYR B N 1
ATOM 1387 C CA . TYR B 1 64 ? 15.046 43.987 32.257 1.00 20.08 57 TYR B CA 1
ATOM 1388 C C . TYR B 1 64 ? 13.710 44.368 31.625 1.00 21.40 57 TYR B C 1
ATOM 1389 O O . TYR B 1 64 ? 13.597 44.395 30.399 1.00 23.46 57 TYR B O 1
ATOM 1398 N N . ASN B 1 65 ? 12.710 44.664 32.447 1.00 23.59 58 ASN B N 1
ATOM 1399 C CA . ASN B 1 65 ? 11.405 45.095 31.935 1.00 22.80 58 ASN B CA 1
ATOM 1400 C C . ASN B 1 65 ? 11.014 46.333 32.753 1.00 23.81 58 ASN B C 1
ATOM 1401 O O . ASN B 1 65 ? 10.621 46.228 33.914 1.00 23.86 58 ASN B O 1
ATOM 1406 N N . TYR B 1 66 ? 11.136 47.500 32.139 1.00 23.97 59 TYR B N 1
ATOM 1407 C CA . TYR B 1 66 ? 10.794 48.747 32.792 1.00 25.45 59 TYR B CA 1
ATOM 1408 C C . TYR B 1 66 ? 9.301 49.091 32.698 1.00 27.32 59 TYR B C 1
ATOM 1409 O O . TYR B 1 66 ? 8.864 50.118 33.237 1.00 26.59 59 TYR B O 1
ATOM 1418 N N . GLU B 1 67 ? 8.528 48.235 32.025 1.00 27.41 60 GLU B N 1
ATOM 1419 C CA . GLU B 1 67 ? 7.082 48.439 31.905 1.00 31.35 60 GLU B CA 1
ATOM 1420 C C . GLU B 1 67 ? 6.354 47.878 33.124 1.00 30.20 60 GLU B C 1
ATOM 1421 O O . GLU B 1 67 ? 5.134 48.033 33.273 1.00 33.26 60 GLU B O 1
ATOM 1427 N N . ILE B 1 68 ? 7.104 47.182 33.968 1.00 25.55 61 ILE B N 1
ATOM 1428 C CA . ILE B 1 68 ? 6.579 46.614 35.198 1.00 25.95 61 ILE B CA 1
ATOM 1429 C C . ILE B 1 68 ? 7.330 47.318 36.327 1.00 24.28 61 ILE B C 1
ATOM 1430 O O . ILE B 1 68 ? 8.546 47.579 36.224 1.00 22.51 61 ILE B O 1
ATOM 1435 N N . PRO B 1 69 ? 6.614 47.669 37.403 1.00 26.35 62 PRO B N 1
ATOM 1436 C CA . PRO B 1 69 ? 7.212 48.353 38.554 1.00 26.14 62 PRO B CA 1
ATOM 1437 C C . PRO B 1 69 ? 8.132 47.435 39.359 1.00 26.10 62 PRO B C 1
ATOM 1438 O O . PRO B 1 69 ? 7.888 46.232 39.457 1.00 25.41 62 PRO B O 1
ATOM 1442 N N . SER B 1 70 ? 9.178 48.021 39.919 1.00 26.17 63 SER B N 1
ATOM 1443 C CA . SER B 1 70 ? 10.100 47.319 40.796 1.00 27.20 63 SER B CA 1
ATOM 1444 C C . SER B 1 70 ? 9.453 47.407 42.185 1.00 27.21 63 SER B C 1
ATOM 1445 O O . SER B 1 70 ? 8.753 48.373 42.480 1.00 25.57 63 SER B O 1
ATOM 1448 N N . VAL B 1 71 ? 9.659 46.407 43.034 1.00 20.58 64 VAL B N 1
ATOM 1449 C CA . VAL B 1 71 ? 9.116 46.449 44.399 1.00 22.64 64 VAL B CA 1
ATOM 1450 C C . VAL B 1 71 ? 9.773 47.606 45.198 1.00 23.02 64 VAL B C 1
ATOM 1451 O O . VAL B 1 71 ? 9.267 48.041 46.225 1.00 18.96 64 VAL B O 1
ATOM 1455 N N . LEU B 1 72 ? 10.877 48.147 44.695 1.00 32.28 65 LEU B N 1
ATOM 1456 C CA . LEU B 1 72 ? 11.546 49.234 45.412 1.00 35.43 65 LEU B CA 1
ATOM 1457 C C . LEU B 1 72 ? 11.415 50.589 44.741 1.00 37.17 65 LEU B C 1
ATOM 1458 O O . LEU B 1 72 ? 11.795 51.609 45.326 1.00 37.61 65 LEU B O 1
ATOM 1463 N N . ASN B 1 73 ? 10.901 50.603 43.515 1.00 35.70 66 ASN B N 1
ATOM 1464 C CA . ASN B 1 73 ? 10.747 51.854 42.760 1.00 38.14 66 ASN B CA 1
ATOM 1465 C C . ASN B 1 73 ? 12.060 52.637 42.592 1.00 37.68 66 ASN B C 1
ATOM 1466 O O . ASN B 1 73 ? 12.093 53.860 42.718 1.00 35.87 66 ASN B O 1
ATOM 1471 N N . ILE B 1 74 ? 13.136 51.918 42.298 1.00 48.34 67 ILE B N 1
ATOM 1472 C CA . ILE B 1 74 ? 14.457 52.520 42.110 1.00 49.02 67 ILE B CA 1
ATOM 1473 C C . ILE B 1 74 ? 14.675 53.073 40.680 1.00 48.40 67 ILE B C 1
ATOM 1474 O O . ILE B 1 74 ? 15.314 54.119 40.478 1.00 51.81 67 ILE B O 1
ATOM 1479 N N . GLU B 1 75 ? 14.122 52.357 39.710 1.00 32.90 68 GLU B N 1
ATOM 1480 C CA . GLU B 1 75 ? 14.192 52.665 38.270 1.00 29.79 68 GLU B CA 1
ATOM 1481 C C . GLU B 1 75 ? 15.562 52.530 37.615 1.00 27.80 68 GLU B C 1
ATOM 1482 O O . GLU B 1 75 ? 15.897 53.228 36.652 1.00 24.03 68 GLU B O 1
ATOM 1488 N N . GLN B 1 76 ? 16.350 51.589 38.109 1.00 27.39 69 GLN B N 1
ATOM 1489 C CA . GLN B 1 76 ? 17.665 51.353 37.534 1.00 27.15 69 GLN B CA 1
ATOM 1490 C C . GLN B 1 76 ? 18.228 50.150 38.250 1.00 23.85 69 GLN B C 1
ATOM 1491 O O . GLN B 1 76 ? 17.650 49.691 39.227 1.00 22.67 69 GLN B O 1
ATOM 1497 N N . ASP B 1 77 ? 19.354 49.650 37.771 1.00 23.96 70 ASP B N 1
ATOM 1498 C CA . ASP B 1 77 ? 19.989 48.511 38.408 1.00 24.00 70 ASP B CA 1
ATOM 1499 C C . ASP B 1 77 ? 20.488 48.910 39.802 1.00 23.13 70 ASP B C 1
ATOM 1500 O O . ASP B 1 77 ? 20.801 50.070 40.054 1.00 23.65 70 ASP B O 1
ATOM 1505 N N . TYR B 1 78 ? 20.548 47.946 40.709 1.00 23.32 71 TYR B N 1
ATOM 1506 C CA . TYR B 1 78 ? 21.034 48.230 42.046 1.00 23.21 71 TYR B CA 1
ATOM 1507 C C . TYR B 1 78 ? 21.637 46.986 42.663 1.00 23.69 71 TYR B C 1
ATOM 1508 O O . TYR B 1 78 ? 21.646 45.919 42.046 1.00 2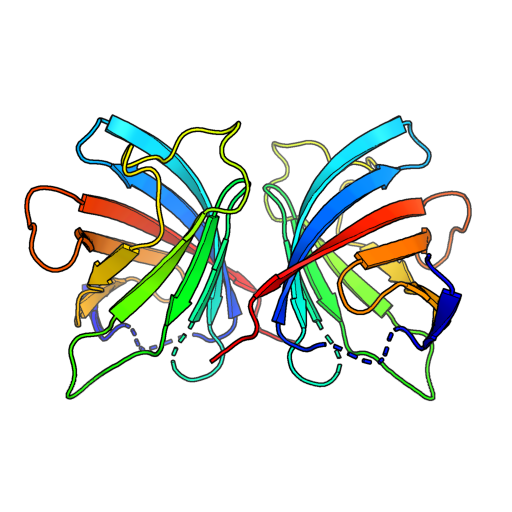2.86 71 TYR B O 1
ATOM 1517 N N . GLN B 1 79 ? 22.132 47.125 43.886 1.00 17.99 72 GLN B N 1
ATOM 1518 C CA . GLN B 1 79 ? 22.764 46.013 44.569 1.00 21.23 72 GLN B CA 1
ATOM 1519 C C . GLN B 1 79 ? 22.124 45.732 45.914 1.00 20.32 72 GLN B C 1
ATOM 1520 O O . GLN B 1 79 ? 21.800 46.646 46.666 1.00 21.28 72 GLN B O 1
ATOM 1526 N N . LEU B 1 80 ? 21.918 44.459 46.218 1.00 24.18 73 LEU B N 1
ATOM 1527 C CA . LEU B 1 80 ? 21.345 44.103 47.510 1.00 24.44 73 LEU B CA 1
ATOM 1528 C C . LEU B 1 80 ? 22.447 43.447 48.336 1.00 23.22 73 LEU B C 1
ATOM 1529 O O . LEU B 1 80 ? 23.278 42.728 47.799 1.00 24.84 73 LEU B O 1
ATOM 1534 N N . VAL B 1 81 ? 22.471 43.705 49.637 1.00 21.75 74 VAL B N 1
ATOM 1535 C CA . VAL B 1 81 ? 23.471 43.056 50.464 1.00 24.88 74 VAL B CA 1
ATOM 1536 C C . VAL B 1 81 ? 22.797 41.828 51.072 1.00 25.57 74 VAL B C 1
ATOM 1537 O O . VAL B 1 81 ? 21.733 41.935 51.682 1.00 27.41 74 VAL B O 1
ATOM 1541 N N . ILE B 1 82 ? 23.386 40.656 50.886 1.00 20.88 75 ILE B N 1
ATOM 1542 C CA . ILE B 1 82 ? 22.770 39.446 51.441 1.00 23.65 75 ILE B CA 1
ATOM 1543 C C . ILE B 1 82 ? 23.447 39.095 52.762 1.00 26.30 75 ILE B C 1
ATOM 1544 O O . ILE B 1 82 ? 24.680 38.950 52.828 1.00 24.24 75 ILE B O 1
ATOM 1549 N N . PRO B 1 83 ? 22.650 38.932 53.831 1.00 30.00 76 PRO B N 1
ATOM 1550 C CA . PRO B 1 83 ? 23.140 38.594 55.170 1.00 32.41 76 PRO B CA 1
ATOM 1551 C C . PRO B 1 83 ? 23.945 37.304 55.158 1.00 34.14 76 PRO B C 1
ATOM 1552 O O . PRO B 1 83 ? 23.630 36.391 54.410 1.00 33.35 76 PRO B O 1
ATOM 1556 N N . LYS B 1 84 ? 24.973 37.232 55.994 1.00 43.51 77 LYS B N 1
ATOM 1557 C CA . LYS B 1 84 ? 25.799 36.031 56.095 1.00 46.30 77 LYS B CA 1
ATOM 1558 C C . LYS B 1 84 ? 25.007 35.045 56.966 1.00 46.99 77 LYS B C 1
ATOM 1559 O O . LYS B 1 84 ? 25.177 33.828 56.875 1.00 49.18 77 LYS B O 1
ATOM 1565 N N . LYS B 1 85 ? 24.131 35.594 57.804 1.00 41.08 78 LYS B N 1
ATOM 1566 C CA . LYS B 1 85 ? 23.287 34.800 58.690 1.00 41.52 78 LYS B CA 1
ATOM 1567 C C . LYS B 1 85 ? 21.822 34.856 58.245 1.00 40.20 78 LYS B C 1
ATOM 1568 O O . LYS B 1 85 ? 21.305 35.916 57.888 1.00 39.55 78 LYS B O 1
ATOM 1574 N N . VAL B 1 86 ? 21.167 33.699 58.282 1.00 38.63 79 VAL B N 1
ATOM 1575 C CA . VAL B 1 86 ? 19.772 33.557 57.888 1.00 36.52 79 VAL B CA 1
ATOM 1576 C C . VAL B 1 86 ? 19.055 32.603 58.854 1.00 35.55 79 VAL B C 1
ATOM 1577 O O . VAL B 1 86 ? 19.687 31.810 59.537 1.00 36.00 79 VAL B O 1
ATOM 1581 N N . LEU B 1 87 ? 17.732 32.693 58.912 1.00 32.35 80 LEU B N 1
ATOM 1582 C CA . LEU B 1 87 ? 16.939 31.814 59.768 1.00 31.00 80 LEU B CA 1
ATOM 1583 C C . LEU B 1 87 ? 16.468 30.725 58.798 1.00 32.42 80 LEU B C 1
ATOM 1584 O O . LEU B 1 87 ? 15.689 30.998 57.874 1.00 31.39 80 LEU B O 1
ATOM 1589 N N . SER B 1 88 ? 16.934 29.491 58.986 1.00 31.32 81 SER B N 1
ATOM 1590 C CA . SER B 1 88 ? 16.568 28.463 58.029 1.00 32.48 81 SER B CA 1
ATOM 1591 C C . SER B 1 88 ? 16.322 27.044 58.522 1.00 32.63 81 SER B C 1
ATOM 1592 O O . SER B 1 88 ? 16.503 26.728 59.696 1.00 30.74 81 SER B O 1
ATOM 1595 N N . ASN B 1 89 ? 15.895 26.226 57.568 1.00 38.56 82 ASN B N 1
ATOM 1596 C CA . ASN B 1 89 ? 15.594 24.802 57.723 1.00 42.15 82 ASN B CA 1
ATOM 1597 C C . ASN B 1 89 ? 16.404 24.059 56.673 1.00 42.23 82 ASN B C 1
ATOM 1598 O O . ASN B 1 89 ? 17.343 24.597 56.101 1.00 41.90 82 ASN B O 1
ATOM 1603 N N . ASP B 1 90 ? 16.005 22.818 56.418 1.00 52.25 83 ASP B N 1
ATOM 1604 C CA . ASP B 1 90 ? 16.634 22.003 55.394 1.00 54.05 83 ASP B CA 1
ATOM 1605 C C . ASP B 1 90 ? 15.804 22.242 54.134 1.00 53.60 83 ASP B C 1
ATOM 1606 O O . ASP B 1 90 ? 16.027 21.607 53.104 1.00 55.72 83 ASP B O 1
ATOM 1611 N N . ASN B 1 91 ? 14.828 23.143 54.227 1.00 33.65 84 ASN B N 1
ATOM 1612 C CA . ASN B 1 91 ? 13.964 23.429 53.083 1.00 33.51 84 ASN B CA 1
ATOM 1613 C C . ASN B 1 91 ? 13.350 24.830 53.042 1.00 32.12 84 ASN B C 1
ATOM 1614 O O . ASN B 1 91 ? 12.691 25.205 52.060 1.00 31.17 84 ASN B O 1
ATOM 1619 N N . ASN B 1 92 ? 13.551 25.595 54.106 1.00 39.02 85 ASN B N 1
ATOM 1620 C CA . ASN B 1 92 ? 12.977 26.926 54.190 1.00 38.08 85 ASN B CA 1
ATOM 1621 C C . ASN B 1 92 ? 13.952 27.887 54.784 1.00 36.44 85 ASN B C 1
ATOM 1622 O O . ASN B 1 92 ? 14.790 27.502 55.598 1.00 35.25 85 ASN B O 1
ATOM 1627 N N . LEU B 1 93 ? 13.841 29.145 54.372 1.00 31.80 86 LEU B N 1
ATOM 1628 C CA . LEU B 1 93 ? 14.682 30.167 54.947 1.00 29.35 86 LEU B CA 1
ATOM 1629 C C . LEU B 1 93 ? 14.116 31.556 54.706 1.00 28.30 86 LEU B C 1
ATOM 1630 O O . LEU B 1 93 ? 13.346 31.763 53.763 1.00 24.03 86 LEU B O 1
ATOM 1635 N N . THR B 1 94 ? 14.460 32.493 55.593 1.00 29.07 87 THR B N 1
ATOM 1636 C CA . THR B 1 94 ? 14.022 33.873 55.416 1.00 28.51 87 THR B CA 1
ATOM 1637 C C . THR B 1 94 ? 15.232 34.770 55.599 1.00 28.81 87 THR B C 1
ATOM 1638 O O . THR B 1 94 ? 16.236 34.382 56.212 1.00 27.36 87 THR B O 1
ATOM 1642 N N . LEU B 1 95 ? 15.161 35.958 55.023 1.00 27.68 88 LEU B N 1
ATOM 1643 C CA . LEU B 1 95 ? 16.242 36.889 55.192 1.00 28.97 88 LEU B CA 1
ATOM 1644 C C . LEU B 1 95 ? 15.790 38.300 54.915 1.00 28.44 88 LEU B C 1
ATOM 1645 O O . LEU B 1 95 ? 14.761 38.543 54.274 1.00 27.67 88 LEU B O 1
ATOM 1650 N N . HIS B 1 96 ? 16.560 39.226 55.452 1.00 24.93 89 HIS B N 1
ATOM 1651 C CA . HIS B 1 96 ? 16.300 40.635 55.314 1.00 24.34 89 HIS B CA 1
ATOM 1652 C C . HIS B 1 96 ? 17.495 41.184 54.536 1.00 24.58 89 HIS B C 1
ATOM 1653 O O . HIS B 1 96 ? 18.640 41.097 55.009 1.00 24.46 89 HIS B O 1
ATOM 1660 N N . CYS B 1 97 ? 17.224 41.697 53.334 1.00 21.06 90 CYS B N 1
ATOM 1661 C CA . CYS B 1 97 ? 18.267 42.214 52.431 1.00 22.37 90 CYS B CA 1
ATOM 1662 C C . CYS B 1 97 ? 18.056 43.702 52.166 1.00 23.06 90 CYS B C 1
ATOM 1663 O O . CYS B 1 97 ? 16.991 44.087 51.691 1.00 24.53 90 CYS B O 1
ATOM 1666 N N . HIS B 1 98 ? 19.061 44.526 52.450 1.00 23.24 91 HIS B N 1
ATOM 1667 C CA . HIS B 1 98 ? 18.937 45.948 52.184 1.00 23.99 91 HIS B CA 1
ATOM 1668 C C . HIS B 1 98 ? 19.769 46.350 50.961 1.00 24.62 91 HIS B C 1
ATOM 1669 O O . HIS B 1 98 ? 20.684 45.641 50.536 1.00 22.54 91 HIS B O 1
ATOM 1676 N N . VAL B 1 99 ? 19.408 47.486 50.391 1.00 23.86 92 VAL B N 1
ATOM 1677 C CA . VAL B 1 99 ? 20.088 48.018 49.227 1.00 24.01 92 VAL B CA 1
ATOM 1678 C C . VAL B 1 99 ? 21.446 48.518 49.695 1.00 25.38 92 VAL B C 1
ATOM 1679 O O . VAL B 1 99 ? 21.554 49.184 50.725 1.00 24.20 92 VAL B O 1
ATOM 1683 N N . ARG B 1 100 ? 22.479 48.178 48.946 1.00 26.12 93 ARG B N 1
ATOM 1684 C CA . ARG B 1 100 ? 23.813 48.589 49.306 1.00 28.32 93 ARG B CA 1
ATOM 1685 C C . ARG B 1 100 ? 23.878 50.110 49.314 1.00 29.09 93 ARG B C 1
ATOM 1686 O O . ARG B 1 100 ? 23.652 50.745 48.292 1.00 29.65 93 ARG B O 1
ATOM 1694 N N . GLY B 1 101 ? 24.172 50.678 50.477 1.00 38.04 94 GLY B N 1
ATOM 1695 C CA . GLY B 1 101 ? 24.247 52.119 50.577 1.00 40.62 94 GLY B CA 1
ATOM 1696 C C . GLY B 1 101 ? 23.032 52.734 51.241 1.00 41.66 94 GLY B C 1
ATOM 1697 O O . GLY B 1 101 ? 23.040 53.912 51.583 1.00 43.30 94 GLY B O 1
ATOM 1698 N N . ASN B 1 102 ? 21.978 51.952 51.428 1.00 33.25 95 ASN B N 1
ATOM 1699 C CA . ASN B 1 102 ? 20.790 52.500 52.074 1.00 33.04 95 ASN B CA 1
ATOM 1700 C C . ASN B 1 102 ? 20.005 51.426 52.795 1.00 32.18 95 ASN B C 1
ATOM 1701 O O . ASN B 1 102 ? 19.232 50.684 52.183 1.00 32.67 95 ASN B O 1
ATOM 1706 N N . GLU B 1 103 ? 20.199 51.354 54.104 1.00 32.52 96 GLU B N 1
ATOM 1707 C CA . GLU B 1 103 ? 19.505 50.367 54.914 1.00 34.24 96 GLU B CA 1
ATOM 1708 C C . GLU B 1 103 ? 17.996 50.588 55.000 1.00 31.82 96 GLU B C 1
ATOM 1709 O O . GLU B 1 103 ? 17.267 49.682 55.381 1.00 33.83 96 GLU B O 1
ATOM 1715 N N . LYS B 1 104 ? 17.524 51.772 54.627 1.00 31.42 97 LYS B N 1
ATOM 1716 C CA . LYS B 1 104 ? 16.087 52.083 54.667 1.00 29.29 97 LYS B CA 1
ATOM 1717 C C . LYS B 1 104 ? 15.317 51.435 53.520 1.00 28.73 97 LYS B C 1
ATOM 1718 O O . LYS B 1 104 ? 14.095 51.418 53.531 1.00 30.19 97 LYS B O 1
ATOM 1720 N N . LEU B 1 105 ? 16.042 50.957 52.513 1.00 29.11 98 LEU B N 1
ATOM 1721 C CA . LEU B 1 105 ? 15.452 50.321 51.337 1.00 28.02 98 LEU B CA 1
ATOM 1722 C C . LEU B 1 105 ? 15.789 48.839 51.480 1.00 26.38 98 LEU B C 1
ATOM 1723 O O . LEU B 1 105 ? 16.960 48.463 51.522 1.00 25.17 98 LEU B O 1
ATOM 1728 N N . PHE B 1 106 ? 14.775 47.993 51.565 1.00 24.78 99 PHE B N 1
ATOM 1729 C CA . PHE B 1 106 ? 15.061 46.573 51.747 1.00 24.62 99 PHE B CA 1
ATOM 1730 C C . PHE B 1 106 ? 13.900 45.688 51.351 1.00 23.98 99 PHE B C 1
ATOM 1731 O O . PHE B 1 106 ? 12.792 46.169 51.097 1.00 22.84 99 PHE B O 1
ATOM 1739 N N . VAL B 1 107 ? 14.181 44.389 51.315 1.00 21.09 100 VAL B N 1
ATOM 1740 C CA . VAL B 1 107 ? 13.166 43.383 51.038 1.00 22.69 100 VAL B CA 1
ATOM 1741 C C . VAL B 1 107 ? 13.327 42.286 52.073 1.00 23.49 100 VAL B C 1
ATOM 1742 O O . VAL B 1 107 ? 14.455 41.973 52.489 1.00 23.84 100 VAL B O 1
ATOM 1746 N N . ASP B 1 108 ? 12.202 41.756 52.542 1.00 20.17 101 ASP B N 1
ATOM 1747 C CA . ASP B 1 108 ? 12.229 40.652 53.482 1.00 22.92 101 ASP B CA 1
ATOM 1748 C C . ASP B 1 108 ? 11.758 39.523 52.604 1.00 23.18 101 ASP B C 1
ATOM 1749 O O . ASP B 1 108 ? 10.696 39.606 51.976 1.00 22.60 101 ASP B O 1
ATOM 1754 N N . VAL B 1 109 ? 12.594 38.490 52.554 1.00 25.64 102 VAL B N 1
ATOM 1755 C CA . VAL B 1 109 ? 12.428 37.353 51.676 1.00 23.09 102 VAL B CA 1
ATOM 1756 C C . VAL B 1 109 ? 12.161 36.010 52.351 1.00 23.63 102 VAL B C 1
ATOM 1757 O O . VAL B 1 109 ? 12.743 35.696 53.380 1.00 23.85 102 VAL B O 1
ATOM 1761 N N . TYR B 1 110 ? 11.261 35.232 51.765 1.00 23.73 103 TYR B N 1
ATOM 1762 C CA . TYR B 1 110 ? 10.992 33.871 52.244 1.00 25.77 103 TYR B CA 1
ATOM 1763 C C . TYR B 1 110 ? 11.312 33.008 51.031 1.00 25.00 103 TYR B C 1
ATOM 1764 O O . TYR B 1 110 ? 10.808 33.258 49.936 1.00 23.00 103 TYR B O 1
ATOM 1773 N N . ALA B 1 111 ? 12.157 32.008 51.226 1.00 23.74 104 ALA B N 1
ATOM 1774 C CA . ALA B 1 111 ? 12.557 31.116 50.154 1.00 24.68 104 ALA B CA 1
ATOM 1775 C C . ALA B 1 111 ? 12.161 29.674 50.502 1.00 27.04 104 ALA B C 1
ATOM 1776 O O . ALA B 1 111 ? 12.300 29.252 51.654 1.00 27.31 104 ALA B O 1
ATOM 1778 N N . LYS B 1 112 ? 11.676 28.934 49.509 1.00 29.68 105 LYS B N 1
ATOM 1779 C CA . LYS B 1 112 ? 11.267 27.550 49.713 1.00 30.29 105 LYS B CA 1
ATOM 1780 C C . LYS B 1 112 ? 12.030 26.667 48.741 1.00 29.16 105 LYS B C 1
ATOM 1781 O O . LYS B 1 112 ? 12.045 26.927 47.545 1.00 29.45 105 LYS B O 1
ATOM 1787 N N . PHE B 1 113 ? 12.657 25.620 49.259 1.00 28.17 106 PHE B N 1
ATOM 1788 C CA . PHE B 1 113 ? 13.401 24.693 48.413 1.00 30.17 106 PHE B CA 1
ATOM 1789 C C . PHE B 1 113 ? 12.419 23.915 47.562 1.00 28.02 106 PHE B C 1
ATOM 1790 O O . PHE B 1 113 ? 11.438 23.386 48.079 1.00 28.61 106 PHE B O 1
ATOM 1798 N N . ILE B 1 114 ? 12.675 23.863 46.262 1.00 30.10 107 ILE B N 1
ATOM 1799 C CA . ILE B 1 114 ? 11.812 23.119 45.345 1.00 30.11 107 ILE B CA 1
ATOM 1800 C C . ILE B 1 114 ? 12.431 21.778 44.942 1.00 30.41 107 ILE B C 1
ATOM 1801 O O . ILE B 1 114 ? 11.815 20.744 45.136 1.00 32.70 107 ILE B O 1
ATOM 1806 N N . GLU B 1 115 ? 13.632 21.791 44.384 1.00 29.43 108 GLU B N 1
ATOM 1807 C CA . GLU B 1 115 ? 14.298 20.552 43.965 1.00 30.45 108 GLU B CA 1
ATOM 1808 C C . GLU B 1 115 ? 15.793 20.750 43.725 1.00 29.75 108 GLU B C 1
ATOM 1809 O O . GLU B 1 115 ? 16.231 21.852 43.460 1.00 28.44 108 GLU B O 1
ATOM 1815 N N . PRO B 1 116 ? 16.599 19.676 43.811 1.00 25.89 109 PRO B N 1
ATOM 1816 C CA . PRO B 1 116 ? 18.038 19.839 43.578 1.00 29.47 109 PRO B CA 1
ATOM 1817 C C . PRO B 1 116 ? 18.282 19.962 42.081 1.00 31.41 109 PRO B C 1
ATOM 1818 O O . PRO B 1 116 ? 17.384 19.701 41.274 1.00 31.61 109 PRO B O 1
ATOM 1822 N N . LEU B 1 117 ? 19.484 20.351 41.696 1.00 34.65 110 LEU B N 1
ATOM 1823 C CA . LEU B 1 117 ? 19.767 20.481 40.285 1.00 40.13 110 LEU B CA 1
ATOM 1824 C C . LEU B 1 117 ? 20.512 19.268 39.727 1.00 44.35 110 LEU B C 1
ATOM 1825 O O . LEU B 1 117 ? 21.113 18.492 40.478 1.00 43.82 110 LEU B O 1
ATOM 1830 N N . VAL B 1 118 ? 20.446 19.105 38.405 1.00 62.44 111 VAL B N 1
ATOM 1831 C CA . VAL B 1 118 ? 21.106 17.995 37.723 1.00 66.22 111 VAL B CA 1
ATOM 1832 C C . VAL B 1 118 ? 22.623 18.172 37.730 1.00 68.12 111 VAL B C 1
ATOM 1833 O O . VAL B 1 118 ? 23.131 19.296 37.790 1.00 69.57 111 VAL B O 1
#

Organism: Escherichia coli (NCBI:txid562)

InterPro domains:
  IPR043019 T3SS negative regulator GrlR domain superfamily [G3DSA:2.40.128.380] (1-123)

B-factor: mean 41.07, std 16.49, range [16.12, 100.0]

Secondary structure (DSSP, 8-state):
--EEEE----EEEEEEEEETT--EEEEEEEES---EEE-SSEEEEE---SSS-EEEEEEE--TTS--TT---S-EEEEEPSEEEE-SSEEEEEEEETTEEEEEEEEEEEEEE---/--EEEE----EEEEEEEEETTS-EEEEEEEES---EEE-SSEEEEE---SSS-EEEEEEE--TTS--TT---S-EEEEEPSEEEE-SSEEEEEEEETTEEEEEEEEEEEEEE---

Radius of gyration: 17.85 Å; Cα contacts (8 Å, |Δi|>4): 594; chains: 2; bounding box: 40×42×52 Å

Nearest PDB structures (foldseek):
  2ovs-assembly1_A  TM=1.005E+00  e=3.443E-20  Escherichia coli
  4kt5-assembly1_B  TM=9.668E-01  e=3.306E-15  Escherichia coli O157:H7
  1pby-assembly1_A  TM=5.123E-01  e=2.081E-02  Paracoccus denitrificans
  6l7y-assembly1_A  TM=2.570E-01  e=1.587E+00  Trypanosoma cruzi strain CL Brener
  2ovs-assembly1_A  TM=1.002E+00  e=3.644E-19  Escherichia coli

Sequence (230 aa):
GLVPRGSIKDGIYSIIFISNEDSCGEGILIKNGNITGGDIASVYQGVLSEDEDIILHVHRYNYEIPSVLNIEQDYQLVIPKKVLSNDNNLTLHCHVRGNEKLFVDVYAKFIEPLVGLVPRGSIKDGIYSIIFISNEDSCGEGILIKNGNITGGDIASVYQGVLSEDEDIILHVHRYNYEIPSVLNIEQDYQLVIPKKVLSNDNNL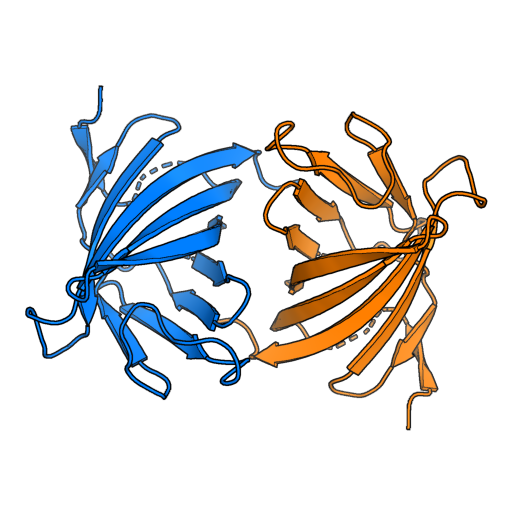TLHCHVRGNEKLFVDVYAKFIEPLV

Foldseek 3Di:
DWAKDFVQAFAKKKKKKAKLVGAIFIWMWGGHPQTWIDGPFKIWDWGLDDVDFTKIKIAGDDVVDADSQNPPGIFIKTWDRIWTDDPFKTWGWIATPPDNSIIMIMIIGGDDHDD/DWAKDFVPAFAKKKKKKAKLLGFIFIWIWGGDPQIWIDGPFWIWDWGNDDVDFTKIKIAGDDQVDADSQNPSGIFIKTWDRIWTDDPFKTWGWIATVPDNSIIMIMIMGGDGHDD

Solvent-accessible surface area: 11716 Å² total

CATH classification: 2.40.128.380